Protein AF-A0A9E0LTL7-F1 (afdb_monomer_lite)

Radius of gyration: 30.0 Å; chains: 1; bounding box: 74×67×97 Å

Secondary structure (DSSP, 8-state):
------------HHHHHHGGG-HHHHHHHHHHHHHHHHHHHHHHHHHHHHHHHHHHGGGSHHHHHHHHHHHHHHHHHHHHHHHIIIII-------------SSHHHHHHHHHT-HHHHHHHHHHHHHHHHHHHHHHHHHHHHHHHHHHHHHHHHHHH-GGG----BTTB---SHHHHHHHHHHHHHHHHHHHHHHHHHHHHHHHHHHHHHS--------S----S---------PPPPPPPPP-

Foldseek 3Di:
DDDDPPPPPPPDPVVLVCLVVDQLLVLLVVCLQVLQVLLVVLQCLLCCLQVVLVVCVVVPVSVVSVLVSLVVLLVSLVVLLVSLCPSLVFDADDPDDDQPDPDPVVSSVSSVPDPLSVLSSVCSNVSNVLSVVSSVLLCCLLVQLVVLLCQLVVCVVPVPPDPDADVPDDQPDSVSSVVSNVSSVVSNSVSSVVSSVSSVVSSVSSNVSNHDDDPPPPPPPPDPDDDPPPDDPDDPDDDDDDDD

Sequence (244 aa):
MIVMNSATRQLSWTDFFTVAVRPRTYGSLLYLWLGFPLGLAYFVGLTVGISAGVPLTIIWIGLLVLLVTFLAAWGAAGLERQLAIHLLGAHVPERVTHPASDRLLPRLGALLSSAALWKGMAFLFFKFPIALATWVVSLVSLVVPLAFVLVPVAWLVNPEEIHIGIGLWQPESFLGTLPFGIAGVLGLLVALHLQNGMGWFWARLAEWMLGSGAPSAPSALGAPGGEVLEVPVQQPAGVPTPAA

pLDDT: mean 79.28, std 17.46, range [37.47, 97.56]

Structure (mmCIF, N/CA/C/O backbone):
data_AF-A0A9E0LTL7-F1
#
_entry.id   AF-A0A9E0LTL7-F1
#
loop_
_atom_site.group_PDB
_atom_site.id
_atom_site.type_symbol
_atom_site.label_atom_id
_atom_site.label_alt_id
_atom_site.label_comp_id
_atom_site.label_asym_id
_atom_site.label_entity_id
_atom_site.label_seq_id
_atom_site.pdbx_PDB_ins_code
_atom_site.Cartn_x
_atom_site.Cartn_y
_atom_site.Cartn_z
_atom_site.occupancy
_atom_site.B_iso_or_equiv
_atom_site.auth_seq_id
_atom_site.auth_comp_id
_atom_site.auth_asym_id
_atom_site.auth_atom_id
_atom_site.pdbx_PDB_model_num
ATOM 1 N N . MET A 1 1 ? 19.342 -47.483 11.621 1.00 39.19 1 MET A N 1
ATOM 2 C CA . MET A 1 1 ? 19.941 -46.969 10.372 1.00 39.19 1 MET A CA 1
ATOM 3 C C . MET A 1 1 ? 19.003 -45.882 9.853 1.00 39.19 1 MET A C 1
ATOM 5 O O . MET A 1 1 ? 17.919 -46.201 9.392 1.00 39.19 1 MET A O 1
ATOM 9 N N . ILE A 1 2 ? 19.332 -44.612 10.109 1.00 45.75 2 ILE A N 1
ATOM 10 C CA . ILE A 1 2 ? 18.486 -43.442 9.818 1.00 45.75 2 ILE A CA 1
ATOM 11 C C . ILE A 1 2 ? 18.728 -43.055 8.359 1.00 45.75 2 ILE A C 1
ATOM 13 O O . ILE A 1 2 ? 19.820 -42.600 8.026 1.00 45.75 2 ILE A O 1
ATOM 17 N N . VAL A 1 3 ? 17.742 -43.265 7.485 1.00 47.91 3 VAL A N 1
ATOM 18 C CA . VAL A 1 3 ? 17.806 -42.769 6.105 1.00 47.91 3 VAL A CA 1
ATOM 19 C C . VAL A 1 3 ? 17.241 -41.355 6.085 1.00 47.91 3 VAL A C 1
ATOM 21 O O . VAL A 1 3 ? 16.041 -41.120 6.193 1.00 47.91 3 VAL A O 1
ATOM 24 N N . MET A 1 4 ? 18.171 -40.417 5.989 1.00 45.47 4 MET A N 1
ATOM 25 C CA . MET A 1 4 ? 17.975 -38.989 5.818 1.00 45.47 4 MET A CA 1
ATOM 26 C C . MET A 1 4 ? 17.634 -38.738 4.341 1.00 45.47 4 MET A C 1
ATOM 28 O O . MET A 1 4 ? 18.510 -38.853 3.491 1.00 45.47 4 MET A O 1
ATOM 32 N N . ASN A 1 5 ? 16.373 -38.446 4.006 1.00 46.81 5 ASN A N 1
ATOM 33 C CA . ASN A 1 5 ? 16.010 -38.033 2.646 1.00 46.81 5 ASN A CA 1
ATOM 34 C C . ASN A 1 5 ? 16.026 -36.501 2.565 1.00 46.81 5 ASN A C 1
ATOM 36 O O . ASN A 1 5 ? 15.032 -35.827 2.836 1.00 46.81 5 ASN A O 1
ATOM 40 N N . SER A 1 6 ? 17.193 -35.943 2.250 1.00 48.44 6 SER A N 1
ATOM 41 C CA . SER A 1 6 ? 17.350 -34.530 1.923 1.00 48.44 6 SER A CA 1
ATOM 42 C C . SER A 1 6 ? 16.777 -34.281 0.529 1.00 48.44 6 SER A C 1
ATOM 44 O O . SER A 1 6 ? 17.458 -34.492 -0.473 1.00 48.44 6 SER A O 1
ATOM 46 N N . ALA A 1 7 ? 15.526 -33.828 0.465 1.00 46.69 7 ALA A N 1
ATOM 47 C CA . ALA A 1 7 ? 14.939 -33.302 -0.759 1.00 46.69 7 ALA A CA 1
ATOM 48 C C . ALA A 1 7 ? 15.663 -32.002 -1.149 1.00 46.69 7 ALA A C 1
ATOM 50 O O . ALA A 1 7 ? 15.306 -30.902 -0.725 1.00 46.69 7 ALA A O 1
ATOM 51 N N . THR A 1 8 ? 16.714 -32.136 -1.951 1.00 54.41 8 THR A N 1
ATOM 52 C CA . THR A 1 8 ? 17.350 -31.043 -2.680 1.00 54.41 8 THR A CA 1
ATOM 53 C C . THR A 1 8 ? 16.342 -30.497 -3.685 1.00 54.41 8 THR A C 1
ATOM 55 O O . THR A 1 8 ? 16.159 -31.020 -4.781 1.00 54.41 8 THR A O 1
ATOM 58 N N . ARG A 1 9 ? 15.633 -29.439 -3.281 1.00 52.12 9 ARG A N 1
ATOM 59 C CA . ARG A 1 9 ? 14.756 -28.644 -4.144 1.00 52.12 9 ARG A CA 1
ATOM 60 C C . ARG A 1 9 ? 15.621 -28.036 -5.251 1.00 52.12 9 ARG A C 1
ATOM 62 O O . ARG A 1 9 ? 16.293 -27.031 -5.034 1.00 52.12 9 ARG A O 1
ATOM 69 N N . GLN A 1 10 ? 15.659 -28.680 -6.412 1.00 51.69 10 GLN A N 1
ATOM 70 C CA . GLN A 1 10 ? 16.321 -28.133 -7.589 1.00 51.69 10 GLN A CA 1
ATOM 71 C C . GLN A 1 10 ? 15.543 -26.881 -8.015 1.00 51.69 10 GLN A C 1
ATOM 73 O O . GLN A 1 10 ? 14.436 -26.984 -8.535 1.00 51.69 10 GLN A O 1
ATOM 78 N N . LEU A 1 11 ? 16.088 -25.697 -7.721 1.00 54.75 11 LEU A N 1
ATOM 79 C CA . LEU A 1 11 ? 15.608 -24.412 -8.235 1.00 54.75 11 LEU A CA 1
ATOM 80 C C . LEU A 1 11 ? 15.836 -24.399 -9.751 1.00 54.75 11 LEU A C 1
ATOM 82 O O . LEU A 1 11 ? 16.905 -24.037 -10.235 1.00 54.75 11 LEU A O 1
ATOM 86 N N . SER A 1 12 ? 14.838 -24.871 -10.491 1.00 57.44 12 SER A N 1
ATOM 87 C CA . SER A 1 12 ? 14.822 -24.839 -11.949 1.00 57.44 12 SER A CA 1
ATOM 88 C C . SER A 1 12 ? 14.583 -23.403 -12.424 1.00 57.44 12 SER A C 1
ATOM 90 O O . SER A 1 12 ? 13.704 -22.716 -11.907 1.00 57.44 12 SER A O 1
ATOM 92 N N . TRP A 1 13 ? 15.307 -22.951 -13.451 1.00 50.53 13 TRP A N 1
ATOM 93 C CA . TRP A 1 13 ? 15.133 -21.637 -14.097 1.00 50.53 13 TRP A CA 1
ATOM 94 C C . TRP A 1 13 ? 13.687 -21.357 -14.547 1.00 50.53 13 TRP A C 1
ATOM 96 O O . TRP A 1 13 ? 13.274 -20.205 -14.671 1.00 50.53 13 TRP A O 1
ATOM 106 N N . THR A 1 14 ? 12.883 -22.407 -14.724 1.00 55.38 14 THR A N 1
ATOM 107 C CA . THR A 1 14 ? 11.448 -22.317 -15.011 1.00 55.38 14 THR A CA 1
ATOM 108 C C . THR A 1 14 ? 10.644 -21.700 -13.864 1.00 55.38 14 THR A C 1
ATOM 110 O O . THR A 1 14 ? 9.673 -20.990 -14.123 1.00 55.38 14 THR A O 1
ATOM 113 N N . ASP A 1 15 ? 11.047 -21.882 -12.601 1.00 57.94 15 ASP A N 1
ATOM 114 C CA . ASP 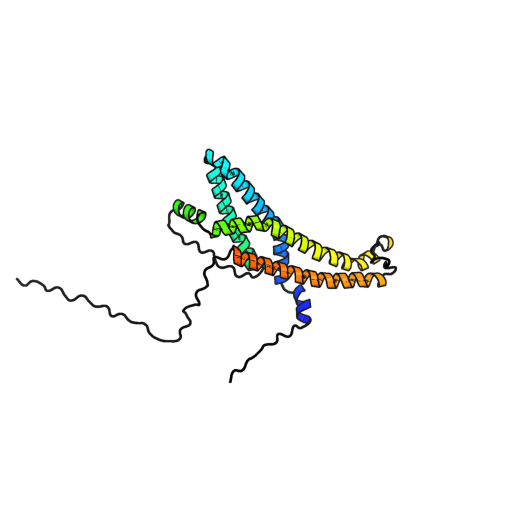A 1 15 ? 10.355 -21.284 -11.451 1.00 57.94 15 ASP A CA 1
ATOM 115 C C . ASP A 1 15 ? 10.440 -19.752 -11.459 1.00 57.94 15 ASP A C 1
ATOM 117 O O . ASP A 1 15 ? 9.494 -19.088 -11.033 1.00 57.94 15 ASP A O 1
ATOM 121 N N . PHE A 1 16 ? 11.523 -19.192 -12.009 1.00 55.00 16 PHE A N 1
ATOM 122 C CA . PHE A 1 16 ? 11.758 -17.748 -12.075 1.00 55.00 16 PHE A CA 1
ATOM 123 C C . PHE A 1 16 ? 10.788 -17.043 -13.040 1.00 55.00 16 PHE A C 1
ATOM 125 O O .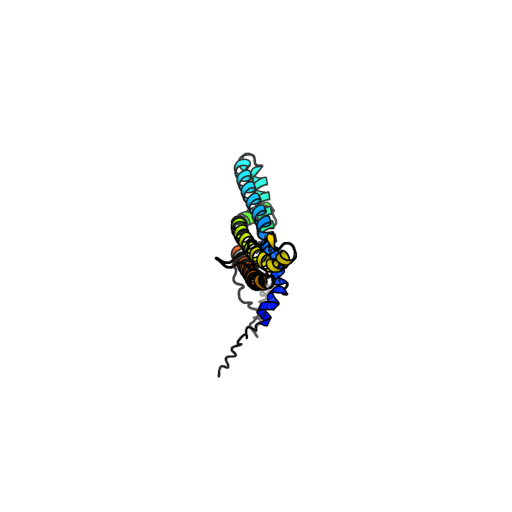 PHE A 1 16 ? 10.248 -15.986 -12.719 1.00 55.00 16 PHE A O 1
ATOM 132 N N . PHE A 1 17 ? 10.490 -17.657 -14.192 1.00 55.31 17 PHE A N 1
ATOM 133 C CA . PHE A 1 17 ? 9.514 -17.133 -15.163 1.00 55.31 17 PHE A CA 1
ATOM 134 C C . PHE A 1 17 ? 8.060 -17.431 -14.774 1.00 55.31 17 PHE A C 1
ATOM 136 O O . PHE A 1 17 ? 7.156 -16.661 -15.097 1.00 55.31 17 PHE A O 1
ATOM 143 N N . THR A 1 18 ? 7.822 -18.502 -14.010 1.00 57.66 18 THR A N 1
ATOM 144 C CA . THR A 1 18 ? 6.470 -18.870 -13.548 1.00 57.66 18 THR A CA 1
ATOM 145 C C . THR A 1 18 ? 5.904 -17.859 -12.542 1.00 57.66 18 THR A C 1
ATOM 147 O O . THR A 1 18 ? 4.695 -17.811 -12.321 1.00 57.66 18 THR A O 1
ATOM 150 N N . VAL A 1 19 ? 6.746 -17.005 -11.952 1.00 55.22 19 VAL A N 1
ATOM 151 C CA . VAL A 1 19 ? 6.318 -15.910 -11.071 1.00 55.22 19 VAL A CA 1
ATOM 152 C C . VAL A 1 19 ? 5.333 -14.960 -11.760 1.00 55.22 19 VAL A C 1
ATOM 154 O O . VAL A 1 19 ? 4.353 -14.569 -11.134 1.00 55.22 19 VAL A O 1
ATOM 157 N N . ALA A 1 20 ? 5.524 -14.646 -13.045 1.00 56.84 20 ALA A N 1
ATOM 158 C CA . ALA A 1 20 ? 4.619 -13.757 -13.779 1.00 56.84 20 ALA A CA 1
ATOM 159 C C . ALA A 1 20 ? 3.215 -14.360 -13.983 1.00 56.84 20 ALA A C 1
ATOM 161 O O . ALA A 1 20 ? 2.243 -13.629 -14.124 1.00 56.84 20 ALA A O 1
ATOM 162 N N . VAL A 1 21 ? 3.097 -15.691 -13.965 1.00 54.66 21 VAL A N 1
ATOM 163 C CA . VAL A 1 21 ? 1.844 -16.416 -14.242 1.00 54.66 21 VAL A CA 1
ATOM 164 C C . VAL A 1 21 ? 1.112 -16.806 -12.950 1.00 54.66 21 VAL A C 1
ATOM 166 O O . VAL A 1 21 ? -0.037 -17.245 -12.978 1.00 54.66 21 VAL A O 1
ATOM 169 N N . ARG A 1 22 ? 1.735 -16.637 -11.774 1.00 60.59 22 ARG A N 1
ATOM 170 C CA . ARG A 1 22 ? 1.112 -17.035 -10.506 1.00 60.59 22 ARG A CA 1
ATOM 171 C C . ARG A 1 22 ? 0.038 -16.023 -10.081 1.00 60.59 22 ARG A C 1
ATOM 173 O O . ARG A 1 22 ? 0.362 -14.857 -9.851 1.00 60.59 22 ARG A O 1
ATOM 180 N N . PRO A 1 23 ? -1.210 -16.461 -9.815 1.00 59.22 23 PRO A N 1
ATOM 181 C CA . PRO A 1 23 ? -2.280 -15.576 -9.335 1.00 59.22 23 PRO A CA 1
ATOM 182 C C . PRO A 1 23 ? -1.919 -14.850 -8.024 1.00 59.22 23 PRO A C 1
ATOM 184 O O . PRO A 1 23 ? -2.388 -13.744 -7.764 1.00 59.22 23 PRO A O 1
ATOM 187 N N . ARG A 1 24 ? -1.008 -15.421 -7.223 1.00 66.56 24 ARG A N 1
ATOM 188 C CA . ARG A 1 24 ? -0.501 -14.823 -5.976 1.00 66.56 24 ARG A CA 1
ATOM 189 C C . ARG A 1 24 ? 0.314 -13.535 -6.185 1.00 66.56 24 ARG A C 1
ATOM 191 O O . ARG A 1 24 ? 0.338 -12.683 -5.297 1.00 66.56 24 ARG A O 1
ATOM 198 N N . THR A 1 25 ? 0.955 -13.367 -7.342 1.00 72.38 25 THR A N 1
ATOM 199 C CA . THR A 1 25 ? 1.716 -12.148 -7.666 1.00 72.38 25 THR A CA 1
ATOM 200 C C . THR A 1 25 ? 0.782 -10.979 -7.953 1.00 72.38 25 THR A C 1
ATOM 202 O O . THR A 1 25 ? 0.993 -9.883 -7.437 1.00 72.38 25 THR A O 1
ATOM 205 N N . TYR A 1 26 ? -0.325 -11.235 -8.651 1.00 76.00 26 TYR A N 1
ATOM 206 C CA . TYR A 1 26 ? -1.385 -10.247 -8.856 1.00 76.00 26 TYR A CA 1
ATOM 207 C C . TYR A 1 26 ? -2.108 -9.887 -7.553 1.00 76.00 26 TYR A C 1
ATOM 209 O O . TYR A 1 26 ? -2.405 -8.717 -7.331 1.00 76.00 26 TYR A O 1
ATOM 217 N N . GLY A 1 27 ? -2.318 -10.855 -6.651 1.00 78.94 27 GLY A N 1
ATOM 218 C CA . GLY A 1 27 ? -2.857 -10.589 -5.310 1.00 78.94 27 GLY A CA 1
ATOM 219 C C . GLY A 1 27 ? -1.954 -9.675 -4.473 1.00 78.94 27 GLY A C 1
ATOM 220 O O . GLY A 1 27 ? -2.431 -8.710 -3.876 1.00 78.94 27 GLY A O 1
ATOM 221 N N . SER A 1 28 ? -0.639 -9.917 -4.496 1.00 82.94 28 SER A N 1
ATOM 222 C CA . SER A 1 28 ? 0.348 -9.081 -3.793 1.00 82.94 28 SER A CA 1
ATOM 223 C C . SER A 1 28 ? 0.402 -7.659 -4.359 1.00 82.94 28 SER A C 1
ATOM 225 O O . SER A 1 28 ? 0.389 -6.696 -3.596 1.00 82.94 28 SER A O 1
ATOM 227 N N . LEU A 1 29 ? 0.395 -7.518 -5.689 1.00 84.75 29 LEU A N 1
ATOM 228 C CA . LEU A 1 29 ? 0.309 -6.223 -6.366 1.00 84.75 29 LEU A CA 1
ATOM 229 C C . LEU A 1 29 ? -0.969 -5.475 -5.983 1.00 84.75 29 LEU A C 1
ATOM 231 O O . LEU A 1 29 ? -0.898 -4.337 -5.530 1.00 84.75 29 LEU A O 1
ATOM 235 N N . LEU A 1 30 ? -2.129 -6.121 -6.101 1.00 88.75 30 LEU A N 1
ATOM 236 C CA . LEU A 1 30 ? -3.407 -5.504 -5.760 1.00 88.75 30 LEU A CA 1
ATOM 237 C C . LEU A 1 30 ? -3.422 -5.020 -4.306 1.00 88.75 30 LEU A C 1
ATOM 239 O O . LEU A 1 30 ? -3.856 -3.903 -4.034 1.00 88.75 30 LEU A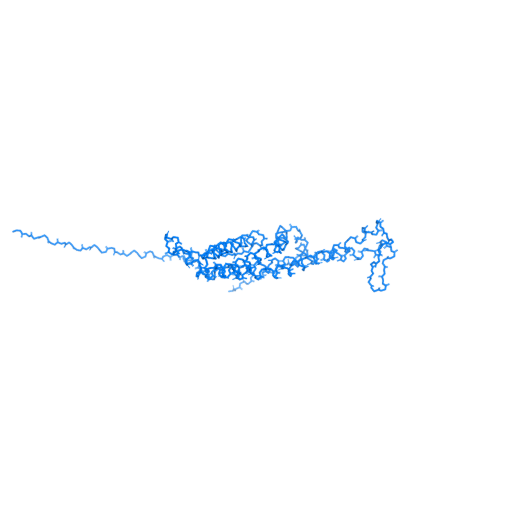 O 1
ATOM 243 N N . TYR A 1 31 ? -2.893 -5.818 -3.379 1.00 88.00 31 TYR A N 1
ATOM 244 C CA . TYR A 1 31 ? -2.802 -5.427 -1.977 1.00 88.00 31 TYR A CA 1
ATOM 245 C C . TYR A 1 31 ? -1.855 -4.244 -1.745 1.00 88.00 31 TYR A C 1
ATOM 247 O O . TYR A 1 31 ? -2.187 -3.354 -0.969 1.00 88.00 31 TYR A O 1
ATOM 255 N N . LEU A 1 32 ? -0.698 -4.195 -2.410 1.00 88.50 32 LEU A N 1
ATOM 256 C CA . LEU A 1 32 ? 0.244 -3.073 -2.299 1.00 88.50 32 LEU A CA 1
ATOM 257 C C . LEU A 1 32 ? -0.361 -1.772 -2.834 1.00 88.50 32 LEU A C 1
ATOM 259 O O . LEU A 1 32 ? -0.256 -0.724 -2.198 1.00 88.50 32 LEU A O 1
ATOM 263 N N . TRP A 1 33 ? -1.044 -1.854 -3.974 1.00 90.81 33 TRP A N 1
ATOM 264 C CA . TRP A 1 33 ? -1.686 -0.710 -4.613 1.00 90.81 33 TRP A CA 1
ATOM 265 C C . TRP A 1 33 ? -2.911 -0.213 -3.842 1.00 90.81 33 TRP A C 1
ATOM 267 O O . TRP A 1 33 ? -3.087 0.994 -3.707 1.00 90.81 33 TRP A O 1
ATOM 277 N N . LEU A 1 34 ? -3.709 -1.116 -3.262 1.00 91.56 34 LEU A N 1
ATOM 278 C CA . LEU A 1 34 ? -4.788 -0.761 -2.332 1.00 91.56 34 LEU A CA 1
ATOM 279 C C . LEU A 1 34 ? -4.269 -0.342 -0.951 1.00 91.56 34 LEU A C 1
ATOM 281 O O . LEU A 1 34 ? -4.958 0.370 -0.222 1.00 91.56 34 LEU A O 1
ATOM 285 N N . GLY A 1 35 ? -3.057 -0.755 -0.584 1.00 90.12 35 GLY A N 1
ATOM 286 C CA . GLY A 1 35 ? -2.470 -0.509 0.724 1.00 90.12 35 GLY A CA 1
ATOM 287 C C . GLY A 1 35 ? -2.348 0.976 1.040 1.00 90.12 35 GLY A C 1
ATOM 288 O O . GLY A 1 35 ? -2.658 1.370 2.163 1.00 90.12 35 GLY A O 1
ATOM 289 N N . PHE A 1 36 ? -1.940 1.795 0.065 1.00 92.19 36 PHE A N 1
ATOM 290 C CA . PHE A 1 36 ? -1.832 3.247 0.222 1.00 92.19 36 PHE A CA 1
ATOM 291 C C . PHE A 1 36 ? -3.190 3.936 0.460 1.00 92.19 36 PHE A C 1
ATOM 293 O O . PHE A 1 36 ? -3.335 4.559 1.515 1.00 92.19 36 PHE A O 1
ATOM 300 N N . PRO A 1 37 ? -4.202 3.823 -0.430 1.00 94.56 37 PRO A N 1
ATOM 301 C CA . PRO A 1 37 ? -5.490 4.479 -0.214 1.00 94.56 37 PRO A CA 1
ATOM 302 C C . PRO A 1 37 ? -6.206 3.963 1.040 1.00 94.56 37 PRO A C 1
ATOM 304 O O . PRO A 1 37 ? -6.759 4.767 1.789 1.00 94.56 37 PRO A O 1
ATOM 307 N N . LEU A 1 38 ? -6.146 2.655 1.328 1.00 92.88 38 LEU A N 1
ATOM 308 C CA . LEU A 1 38 ? -6.714 2.097 2.561 1.00 92.88 38 LEU A CA 1
ATOM 309 C C . LEU A 1 38 ? -5.971 2.593 3.802 1.00 92.88 38 LEU A C 1
ATOM 311 O O . LEU A 1 38 ? -6.597 3.064 4.746 1.00 92.88 38 LEU A O 1
ATOM 315 N N . GLY A 1 39 ? -4.636 2.541 3.791 1.00 93.56 39 GLY A N 1
ATOM 316 C CA . GLY A 1 39 ? -3.804 3.035 4.885 1.00 93.56 39 GLY A CA 1
ATOM 317 C C . GLY A 1 39 ? -4.082 4.505 5.193 1.00 93.56 39 GLY A C 1
ATOM 318 O O . GLY A 1 39 ? -4.267 4.856 6.355 1.00 93.56 39 GLY A O 1
ATOM 319 N N . LEU A 1 40 ? -4.187 5.343 4.158 1.00 95.50 40 LEU A N 1
ATOM 320 C CA . LEU A 1 40 ? -4.535 6.755 4.295 1.00 95.50 40 LEU A CA 1
ATOM 321 C C . LEU A 1 40 ? -5.932 6.935 4.903 1.00 95.50 40 LEU A C 1
ATOM 323 O O . LEU A 1 40 ? -6.080 7.689 5.863 1.00 95.50 40 LEU A O 1
ATOM 327 N N . ALA A 1 41 ? -6.940 6.224 4.389 1.00 96.44 41 ALA A N 1
ATOM 328 C CA . ALA A 1 41 ? -8.306 6.302 4.900 1.00 96.44 41 ALA A CA 1
ATOM 329 C C . ALA A 1 41 ? -8.384 5.928 6.387 1.00 96.44 41 ALA A C 1
ATOM 331 O O . ALA A 1 41 ? -9.019 6.636 7.171 1.00 96.44 41 ALA A O 1
ATOM 332 N N . TYR A 1 42 ? -7.700 4.858 6.803 1.00 95.31 42 TYR A N 1
ATOM 333 C CA . TYR A 1 42 ? -7.681 4.457 8.207 1.00 95.31 42 TYR A CA 1
ATOM 334 C C . TYR A 1 42 ? -6.933 5.448 9.085 1.00 95.31 42 TYR A C 1
ATOM 336 O O . TYR A 1 42 ? -7.417 5.783 10.161 1.00 95.31 42 TYR A O 1
ATOM 344 N N . PHE A 1 43 ? -5.768 5.923 8.641 1.00 96.69 43 PHE A N 1
ATOM 345 C CA . PHE A 1 43 ? -4.974 6.885 9.394 1.00 96.69 43 PHE A CA 1
ATOM 346 C C . PHE A 1 43 ? -5.741 8.191 9.607 1.00 96.69 43 PHE A C 1
ATOM 348 O O . PHE A 1 43 ? -5.797 8.687 10.732 1.00 96.69 43 PHE A O 1
ATOM 355 N N . VAL A 1 44 ? -6.383 8.715 8.559 1.00 97.56 44 VAL A N 1
ATOM 356 C CA . VAL A 1 44 ? -7.210 9.925 8.647 1.00 97.56 44 VAL A CA 1
ATOM 357 C C . VAL A 1 44 ? -8.416 9.677 9.543 1.00 97.56 44 VAL A C 1
ATOM 359 O O . VAL A 1 44 ? -8.632 10.443 10.476 1.00 97.56 44 VAL A O 1
ATOM 362 N N . GLY A 1 45 ? -9.169 8.597 9.321 1.00 96.44 45 GLY A N 1
ATOM 363 C CA . GLY A 1 45 ? -10.349 8.278 10.127 1.00 96.44 45 GLY A CA 1
ATOM 364 C C . GLY A 1 45 ? -10.026 8.102 11.611 1.00 96.44 45 GLY A C 1
ATOM 365 O O . GLY A 1 45 ? -10.737 8.629 12.463 1.00 96.44 45 GLY A O 1
ATOM 366 N N . LEU A 1 46 ? -8.923 7.420 11.927 1.00 96.38 46 LEU A N 1
ATOM 367 C CA . LEU A 1 46 ? -8.481 7.192 13.300 1.00 96.38 46 LEU A CA 1
ATOM 368 C C . LEU A 1 46 ? -7.995 8.488 13.954 1.00 96.38 46 LEU A C 1
ATOM 370 O O . LEU A 1 46 ? -8.424 8.815 15.057 1.00 96.38 46 LEU A O 1
ATOM 374 N N . THR A 1 47 ? -7.139 9.243 13.261 1.00 97.38 47 THR A N 1
ATOM 375 C CA . THR A 1 47 ? -6.616 10.524 13.751 1.00 97.38 47 THR A CA 1
ATOM 376 C C . THR A 1 47 ? -7.750 11.517 13.986 1.00 97.38 47 THR A C 1
ATOM 378 O O . THR A 1 47 ? -7.891 12.033 15.089 1.00 97.38 47 THR A O 1
ATOM 381 N N . VAL A 1 48 ? -8.612 11.739 12.989 1.00 97.56 48 VAL A N 1
ATOM 382 C CA . VAL A 1 48 ? -9.744 12.672 13.089 1.00 97.56 48 VAL A CA 1
ATOM 383 C C . VAL A 1 48 ? -10.742 12.212 14.147 1.00 97.56 48 VAL A C 1
ATOM 385 O O . VAL A 1 48 ? -11.152 13.014 14.982 1.00 97.56 48 VAL A O 1
ATOM 388 N N . GLY A 1 49 ? -11.111 10.929 14.151 1.00 95.94 49 GLY A N 1
ATOM 389 C CA . GLY A 1 49 ? -12.090 10.382 15.088 1.00 95.94 49 GLY A CA 1
ATOM 390 C C . GLY A 1 49 ? -11.651 10.507 16.546 1.00 95.94 49 GLY A C 1
ATOM 391 O O . GLY A 1 49 ? -12.437 10.930 17.394 1.00 95.94 49 GLY A O 1
ATOM 392 N N . ILE A 1 50 ? -10.378 10.224 16.843 1.00 95.94 50 ILE A N 1
ATOM 393 C CA . ILE A 1 50 ? -9.826 10.368 18.197 1.00 95.94 50 ILE A CA 1
ATOM 394 C C . ILE A 1 50 ? -9.657 11.848 18.559 1.00 95.94 50 ILE A C 1
ATOM 396 O O . ILE A 1 50 ? -10.117 12.269 19.622 1.00 95.94 50 ILE A O 1
ATOM 400 N N . SER A 1 51 ? -9.040 12.651 17.686 1.00 97.00 51 SER A N 1
ATOM 401 C CA . SER A 1 51 ? -8.779 14.070 17.957 1.00 97.00 51 SER A CA 1
ATOM 402 C C . SER A 1 51 ? -10.055 14.897 18.102 1.00 97.00 51 SER A C 1
ATOM 404 O O . SER A 1 51 ? -10.076 15.811 18.919 1.00 97.00 51 SER A O 1
ATOM 406 N N . ALA A 1 52 ? -11.120 14.584 17.359 1.00 96.06 52 ALA A N 1
ATOM 407 C CA . ALA A 1 52 ? -12.423 15.228 17.522 1.00 96.06 52 ALA A CA 1
ATOM 408 C C . ALA A 1 52 ? -13.212 14.634 18.700 1.00 96.06 52 ALA A C 1
ATOM 410 O O . ALA A 1 52 ? -13.827 15.368 19.474 1.00 96.06 52 ALA A O 1
ATOM 411 N N . GLY A 1 53 ? -13.188 13.308 18.863 1.00 95.50 53 GLY A N 1
ATOM 412 C CA . GLY A 1 53 ? -13.980 12.602 19.866 1.00 95.50 53 GLY A CA 1
ATOM 413 C C . GLY A 1 53 ? -13.578 12.915 21.308 1.00 95.50 53 GLY A C 1
ATOM 414 O O . GLY A 1 53 ? -14.449 13.112 22.156 1.00 95.50 53 GLY A O 1
ATOM 415 N N . VAL A 1 54 ? -12.279 13.029 21.602 1.00 96.31 54 VAL A N 1
ATOM 416 C CA . VAL A 1 54 ? -11.808 13.301 22.972 1.00 96.31 54 VAL A CA 1
ATOM 417 C C . VAL A 1 54 ? -12.321 14.657 23.498 1.00 96.31 54 VAL A C 1
ATOM 419 O O . VAL A 1 54 ? -12.999 14.653 24.527 1.00 96.31 54 VAL A O 1
ATOM 422 N N . PRO A 1 55 ? -12.128 15.802 22.810 1.00 97.25 55 PRO A N 1
ATOM 423 C CA . PRO A 1 55 ? -12.659 17.092 23.267 1.00 97.25 55 PRO A CA 1
ATOM 424 C C . PRO A 1 55 ? -14.190 17.143 23.331 1.00 97.25 55 PRO A C 1
ATOM 426 O O . PRO A 1 55 ? -14.756 17.689 24.278 1.00 97.25 55 PRO A O 1
ATOM 429 N N . LEU A 1 56 ? -14.880 16.532 22.360 1.00 96.12 56 LEU A N 1
ATOM 430 C CA . LEU A 1 56 ? -16.348 16.499 22.313 1.00 96.12 56 LEU A CA 1
ATOM 431 C C . LEU A 1 56 ? -16.965 15.656 23.442 1.00 96.12 56 LEU A C 1
ATOM 433 O O . LEU A 1 56 ? -18.184 15.669 23.623 1.00 96.12 56 LEU A O 1
ATOM 437 N N . THR A 1 57 ? -16.161 14.916 24.213 1.00 95.19 57 THR A N 1
ATOM 438 C CA . THR A 1 57 ? -16.663 14.075 25.311 1.00 95.19 57 THR A CA 1
ATOM 439 C C . THR A 1 57 ? -17.295 14.921 26.419 1.00 95.19 57 THR A C 1
ATOM 441 O O . THR A 1 57 ? -18.242 14.469 27.056 1.00 95.19 57 THR A O 1
ATOM 444 N N . ILE A 1 58 ? -16.865 16.181 26.570 1.00 95.44 58 ILE A N 1
ATOM 445 C CA . ILE A 1 58 ? -17.444 17.150 27.518 1.00 95.44 58 ILE A CA 1
ATOM 446 C C . ILE A 1 58 ? -18.959 17.307 27.310 1.00 95.44 58 ILE A C 1
ATOM 448 O O . ILE A 1 58 ? -19.707 17.441 28.274 1.00 95.44 58 ILE A O 1
ATOM 452 N N . ILE A 1 59 ? -19.421 17.251 26.057 1.00 95.81 59 ILE A N 1
ATOM 453 C CA . ILE A 1 59 ? -20.833 17.418 25.683 1.00 95.81 59 ILE A CA 1
ATOM 454 C C . ILE A 1 59 ? -21.517 16.088 25.334 1.00 95.81 59 ILE A C 1
ATOM 456 O O . ILE A 1 59 ? -22.517 16.085 24.622 1.00 95.81 59 ILE A O 1
ATOM 460 N N . TRP A 1 60 ? -20.975 14.953 25.792 1.00 93.25 60 TRP A N 1
ATOM 461 C CA . TRP A 1 60 ? -21.419 13.576 25.503 1.00 93.25 60 TRP A CA 1
ATOM 462 C C . TRP A 1 60 ? -21.330 13.126 24.035 1.00 93.25 60 TRP A C 1
ATOM 464 O O . TRP A 1 60 ? -21.109 11.943 23.780 1.00 93.25 60 TRP A O 1
ATOM 474 N N . ILE A 1 61 ? -21.412 14.040 23.063 1.00 94.31 61 ILE A N 1
ATOM 475 C CA . ILE A 1 61 ? -21.289 13.751 21.623 1.00 94.31 61 ILE A CA 1
ATOM 476 C C . ILE A 1 61 ? -19.960 13.052 21.311 1.00 94.31 61 ILE A C 1
ATOM 478 O O . ILE A 1 61 ? -19.915 12.142 20.485 1.00 94.31 61 ILE A O 1
ATOM 482 N N . GLY A 1 62 ? -18.882 13.412 22.006 1.00 93.00 62 GLY A N 1
ATOM 483 C CA . GLY A 1 62 ? -17.576 12.789 21.808 1.00 93.00 62 GLY A CA 1
ATOM 484 C C . GLY A 1 62 ? -17.546 11.304 22.134 1.00 93.00 62 GLY A C 1
ATOM 485 O O . GLY A 1 62 ? -16.861 10.557 21.443 1.00 93.00 62 GLY A O 1
ATOM 486 N N . LEU A 1 63 ? -18.354 10.842 23.096 1.00 92.44 63 LEU A N 1
ATOM 487 C CA . LEU A 1 63 ? -18.461 9.414 23.394 1.00 92.44 63 LEU A CA 1
ATOM 488 C C . LEU A 1 63 ? -19.063 8.648 22.209 1.00 92.44 63 LEU A C 1
ATOM 490 O O . LEU A 1 63 ? -18.586 7.565 21.874 1.00 92.44 63 LEU A O 1
ATOM 494 N N . LEU A 1 64 ? -20.062 9.229 21.537 1.00 93.00 64 LEU A N 1
ATOM 495 C CA . LEU A 1 64 ? -20.638 8.657 20.319 1.00 93.00 64 LEU A CA 1
ATOM 496 C C . LEU A 1 64 ? -19.610 8.636 19.177 1.00 93.00 64 LEU A C 1
ATOM 498 O O . LEU A 1 64 ? -19.452 7.610 18.519 1.00 93.00 64 LEU A O 1
ATOM 502 N N . VAL A 1 65 ? -18.873 9.734 18.976 1.00 94.81 65 VAL A N 1
ATOM 503 C CA . VAL A 1 65 ? -17.814 9.828 17.952 1.00 94.81 65 VAL A CA 1
ATOM 504 C C . VAL A 1 65 ? -16.706 8.798 18.201 1.00 94.81 65 VAL A C 1
ATOM 506 O O . VAL A 1 65 ? -16.307 8.087 17.276 1.00 94.81 65 VAL A O 1
ATOM 509 N N . LEU A 1 66 ? -16.238 8.659 19.443 1.00 93.25 66 LEU A N 1
ATOM 510 C CA . LEU A 1 66 ? -15.224 7.672 19.824 1.00 93.25 66 LEU A CA 1
ATOM 511 C C . LEU A 1 66 ? -15.732 6.242 19.636 1.00 93.25 66 LEU A C 1
ATOM 513 O O . LEU A 1 66 ? -15.011 5.411 19.088 1.00 93.25 66 LEU A O 1
ATOM 517 N N . LEU A 1 67 ? -16.978 5.957 20.026 1.00 92.19 67 LEU A N 1
ATOM 518 C CA . LEU A 1 67 ? -17.586 4.642 19.836 1.00 92.19 67 LEU A CA 1
ATOM 519 C C . LEU A 1 67 ? -17.620 4.254 18.352 1.00 92.19 67 LEU A C 1
ATOM 521 O O . LEU A 1 67 ? -17.186 3.159 17.996 1.00 92.19 67 LEU A O 1
ATOM 525 N N . VAL A 1 68 ? -18.080 5.160 17.483 1.00 93.81 68 VAL A N 1
ATOM 526 C CA . VAL A 1 68 ? -18.080 4.945 16.028 1.00 93.81 68 VAL A CA 1
ATOM 527 C C . VAL A 1 68 ? -16.656 4.741 15.512 1.00 93.81 68 VAL A C 1
ATOM 529 O O . VAL A 1 68 ? -16.419 3.818 14.737 1.00 93.81 68 VAL A O 1
ATOM 532 N N . THR A 1 69 ? -15.694 5.537 15.985 1.00 94.19 69 THR A N 1
ATOM 533 C CA . THR A 1 69 ? -14.280 5.427 15.592 1.00 94.19 69 THR A CA 1
ATOM 534 C C . THR A 1 69 ? -13.694 4.063 15.963 1.00 94.19 69 THR A C 1
ATOM 536 O O . THR A 1 69 ? -13.042 3.427 15.137 1.00 94.19 69 THR A O 1
ATOM 539 N N . PHE A 1 70 ? -13.951 3.565 17.174 1.00 92.88 70 PHE A N 1
ATOM 540 C CA . PHE A 1 70 ? -13.453 2.263 17.619 1.00 92.88 70 PHE A CA 1
ATOM 541 C C . PHE A 1 70 ? -14.128 1.093 16.900 1.00 92.88 70 PHE A C 1
ATOM 543 O O . PHE A 1 70 ? -13.447 0.134 16.536 1.00 92.88 70 PHE A O 1
ATOM 550 N N . LEU A 1 71 ? -15.436 1.172 16.637 1.00 90.19 71 LEU A N 1
ATOM 551 C CA . LEU A 1 71 ? -16.141 0.168 15.834 1.00 90.19 71 LEU A CA 1
ATOM 552 C C . LEU A 1 71 ? -15.628 0.147 14.390 1.00 90.19 71 LEU A C 1
ATOM 554 O O . LEU A 1 71 ? -15.364 -0.929 13.849 1.00 90.19 71 LEU A O 1
ATOM 558 N N . ALA A 1 72 ? -15.416 1.322 13.792 1.00 91.81 72 ALA A N 1
ATOM 559 C CA . ALA A 1 72 ? -14.822 1.453 12.468 1.00 91.81 72 ALA A CA 1
ATOM 560 C C . ALA A 1 72 ? -13.397 0.885 12.437 1.00 91.81 72 ALA A C 1
ATOM 562 O O . ALA A 1 72 ? -13.075 0.118 11.535 1.00 91.81 72 ALA A O 1
ATOM 563 N N . ALA A 1 73 ? -12.564 1.173 13.443 1.00 92.12 73 ALA A N 1
ATOM 564 C CA . ALA A 1 73 ? -11.218 0.613 13.556 1.00 92.12 73 ALA A CA 1
ATOM 565 C C . ALA A 1 73 ? -11.237 -0.916 13.718 1.00 92.12 73 ALA A C 1
ATOM 567 O O . ALA A 1 73 ? -10.453 -1.625 13.084 1.00 92.12 73 ALA A O 1
ATOM 568 N N . TRP A 1 74 ? -12.157 -1.455 14.521 1.00 88.75 74 TRP A N 1
ATOM 569 C CA . TRP A 1 74 ? -12.313 -2.900 14.678 1.00 88.75 74 TRP A CA 1
ATOM 570 C C . TRP A 1 74 ? -12.698 -3.576 13.355 1.00 88.75 74 TRP A C 1
ATOM 572 O O . TRP A 1 74 ? -12.057 -4.561 12.964 1.00 88.75 74 TRP A O 1
ATOM 582 N N . GLY A 1 75 ? -13.683 -3.011 12.648 1.00 89.19 75 GLY A N 1
ATOM 583 C CA . GLY A 1 75 ? -14.132 -3.469 11.334 1.00 89.19 75 GLY A CA 1
ATOM 584 C C . GLY A 1 75 ? -13.042 -3.358 10.267 1.00 89.19 75 GLY A C 1
ATOM 585 O O . GLY A 1 75 ? -12.763 -4.340 9.582 1.00 89.19 75 GLY A O 1
ATOM 586 N N . ALA A 1 76 ? -12.352 -2.218 10.189 1.00 91.88 76 ALA A N 1
ATOM 587 C CA . ALA A 1 76 ? -11.238 -1.982 9.271 1.00 91.88 76 ALA A CA 1
ATOM 588 C C . ALA A 1 76 ? -10.103 -2.983 9.492 1.00 91.88 76 ALA A C 1
ATOM 590 O O . ALA A 1 76 ? -9.629 -3.614 8.553 1.00 91.88 76 ALA A O 1
ATOM 591 N N . ALA A 1 77 ? -9.722 -3.231 10.744 1.00 89.25 77 ALA A N 1
ATOM 592 C CA . ALA A 1 77 ? -8.721 -4.241 11.036 1.00 89.25 77 ALA A CA 1
ATOM 593 C C . ALA A 1 77 ? -9.218 -5.655 10.639 1.00 89.25 77 ALA A C 1
ATOM 595 O O . ALA A 1 77 ? -8.416 -6.524 10.298 1.00 89.25 77 ALA A O 1
ATOM 596 N N . GLY A 1 78 ? -10.527 -5.922 10.730 1.00 87.31 78 GLY A N 1
ATOM 597 C CA . GLY A 1 78 ? -11.138 -7.174 10.277 1.00 87.31 78 GLY A CA 1
ATOM 598 C C . GLY A 1 78 ? -11.090 -7.333 8.755 1.00 87.31 78 GLY A C 1
ATOM 599 O O . GLY A 1 78 ? -10.763 -8.416 8.272 1.00 87.31 78 GLY A O 1
ATOM 600 N N . LEU A 1 79 ? -11.341 -6.251 8.017 1.00 89.38 79 LEU A N 1
ATOM 601 C CA . LEU A 1 79 ? -11.194 -6.178 6.565 1.00 89.38 79 LEU A CA 1
ATOM 602 C C . LEU A 1 79 ? -9.737 -6.402 6.144 1.00 89.38 79 LEU A C 1
ATOM 604 O O . LEU A 1 79 ? -9.478 -7.217 5.268 1.00 89.38 79 LEU A O 1
ATOM 608 N N . GLU A 1 80 ? -8.782 -5.778 6.832 1.00 90.69 80 GLU A N 1
ATOM 609 C CA . GLU A 1 80 ? -7.348 -5.989 6.598 1.00 90.69 80 GLU A CA 1
ATOM 610 C C . GLU A 1 80 ? -6.927 -7.447 6.786 1.00 90.69 80 GLU A C 1
ATOM 612 O O . GLU A 1 80 ? -6.158 -7.985 5.990 1.00 90.69 80 GLU A O 1
ATOM 617 N N . ARG A 1 81 ? -7.492 -8.128 7.788 1.00 88.50 81 ARG A N 1
ATOM 618 C CA . ARG A 1 81 ? -7.301 -9.572 7.957 1.00 88.50 81 ARG A CA 1
ATOM 619 C C . ARG A 1 81 ? -7.808 -10.349 6.739 1.00 88.50 81 ARG A C 1
ATOM 621 O O . ARG A 1 81 ? -7.100 -11.227 6.258 1.00 88.50 81 ARG A O 1
ATOM 628 N N . GLN A 1 82 ? -9.005 -10.035 6.242 1.00 86.38 82 GLN A N 1
ATOM 629 C CA . GLN A 1 82 ? -9.565 -10.715 5.068 1.00 86.38 82 GLN A CA 1
ATOM 630 C C . GLN A 1 82 ? -8.728 -10.459 3.814 1.00 86.38 82 GLN A C 1
ATOM 632 O O . GLN A 1 82 ? -8.447 -11.392 3.067 1.00 86.38 82 GLN A O 1
ATOM 637 N N . LEU A 1 83 ? -8.262 -9.224 3.610 1.00 85.88 83 LEU A N 1
ATOM 638 C CA . LEU A 1 83 ? -7.358 -8.899 2.511 1.00 85.88 83 LEU A CA 1
ATOM 639 C C . LEU A 1 83 ? -6.052 -9.694 2.612 1.00 85.88 83 LEU A C 1
ATOM 641 O O . LEU A 1 83 ? -5.628 -10.291 1.627 1.00 85.88 83 LEU A O 1
ATOM 645 N N . ALA A 1 84 ? -5.448 -9.779 3.798 1.00 86.12 84 ALA A N 1
ATOM 646 C CA . ALA A 1 84 ? -4.234 -10.565 4.007 1.00 86.12 84 ALA A CA 1
ATOM 647 C C . ALA A 1 84 ? -4.454 -12.071 3.750 1.00 86.12 84 ALA A C 1
ATOM 649 O O . ALA A 1 84 ? -3.615 -12.724 3.130 1.00 86.12 84 ALA A O 1
ATOM 650 N N . ILE A 1 85 ? -5.589 -12.636 4.167 1.00 84.81 85 ILE A N 1
ATOM 651 C CA . ILE A 1 85 ? -5.911 -14.049 3.916 1.00 84.81 85 ILE A CA 1
ATOM 652 C C . ILE A 1 85 ? -6.134 -14.291 2.416 1.00 84.81 85 ILE A C 1
ATOM 654 O O . ILE A 1 85 ? -5.486 -15.155 1.830 1.00 84.81 85 ILE A O 1
ATOM 658 N N . HIS A 1 86 ? -7.008 -13.512 1.773 1.00 82.94 86 HIS A N 1
ATOM 659 C CA . HIS A 1 86 ? -7.426 -13.764 0.392 1.00 82.94 86 HIS A CA 1
ATOM 660 C C . HIS A 1 86 ? -6.388 -13.350 -0.657 1.00 82.94 86 HIS A C 1
ATOM 662 O O . HIS A 1 86 ? -6.202 -14.072 -1.635 1.00 82.94 86 HIS A O 1
ATOM 668 N N . LEU A 1 87 ? -5.712 -12.209 -0.484 1.00 81.31 87 LEU A N 1
ATOM 669 C CA . LEU A 1 87 ? -4.783 -11.681 -1.493 1.00 81.31 87 LEU A CA 1
ATOM 670 C C . LEU A 1 87 ? -3.343 -12.162 -1.271 1.00 81.31 87 LEU A C 1
ATOM 672 O O . LEU A 1 87 ? -2.601 -12.321 -2.240 1.00 81.31 87 LEU A O 1
ATOM 676 N N . LEU A 1 88 ? -2.940 -12.404 -0.019 1.00 81.50 88 LEU A N 1
ATOM 677 C CA . LEU A 1 88 ? -1.554 -12.741 0.333 1.00 81.50 88 LEU A CA 1
ATOM 678 C C . LEU A 1 88 ? -1.398 -14.211 0.748 1.00 81.50 88 LEU A C 1
ATOM 680 O O . LEU A 1 88 ? -0.282 -14.745 0.703 1.00 81.50 88 LEU A O 1
ATOM 684 N N . GLY A 1 89 ? -2.490 -14.889 1.117 1.00 78.25 89 GLY A N 1
ATOM 685 C CA . GLY A 1 89 ? -2.457 -16.243 1.673 1.00 78.25 89 GLY A CA 1
ATOM 686 C C . GLY A 1 89 ? -1.876 -16.290 3.089 1.00 78.25 89 GLY A C 1
ATOM 687 O O . GLY A 1 89 ? -1.202 -17.262 3.431 1.00 78.25 89 GLY A O 1
ATOM 688 N N . ALA A 1 90 ? -2.045 -15.217 3.870 1.00 79.94 90 ALA A N 1
ATOM 689 C CA . ALA A 1 90 ? -1.589 -15.144 5.257 1.00 79.94 90 ALA A CA 1
ATOM 690 C C . ALA A 1 90 ? -2.460 -16.024 6.166 1.00 79.94 90 ALA A C 1
ATOM 692 O O . ALA A 1 90 ? -3.680 -16.068 6.004 1.00 79.94 90 ALA A O 1
ATOM 693 N N . HIS A 1 91 ? -1.855 -16.679 7.158 1.00 77.19 91 HIS A N 1
ATOM 694 C CA . HIS A 1 91 ? -2.595 -17.484 8.133 1.00 77.19 91 HIS A CA 1
ATOM 695 C C . HIS A 1 91 ? -2.831 -16.658 9.392 1.00 77.19 91 HIS A C 1
ATOM 697 O O . HIS A 1 91 ? -2.076 -16.749 10.356 1.00 77.19 91 HIS A O 1
ATOM 703 N N . VAL A 1 92 ? -3.869 -15.823 9.380 1.00 73.50 92 VAL A N 1
ATOM 704 C CA . VAL A 1 92 ? -4.207 -14.986 10.537 1.00 73.50 92 VAL A CA 1
ATOM 705 C C . VAL A 1 92 ? -5.267 -15.698 11.388 1.00 73.50 92 VAL A C 1
ATOM 707 O O . VAL A 1 92 ? -6.399 -15.842 10.914 1.00 73.50 92 VAL A O 1
ATOM 710 N N . PRO A 1 93 ? -4.944 -16.128 12.628 1.00 70.06 93 PRO A N 1
ATOM 711 C CA . PRO A 1 93 ? -5.912 -16.746 13.529 1.00 70.06 93 PRO A CA 1
ATOM 712 C C . PRO A 1 93 ? -7.128 -15.850 13.759 1.00 70.06 93 PRO A C 1
ATOM 714 O O . PRO A 1 93 ? -7.036 -14.618 13.735 1.00 70.06 93 PRO A O 1
ATOM 717 N N . GLU A 1 94 ? -8.282 -16.471 13.978 1.00 65.31 94 GLU A N 1
ATOM 718 C CA . GLU A 1 94 ? -9.514 -15.742 14.239 1.00 65.31 94 GLU A CA 1
ATOM 719 C C . GLU A 1 94 ? -9.409 -14.940 15.541 1.00 65.31 94 GLU A C 1
ATOM 721 O O . GLU A 1 94 ? -8.779 -15.362 16.513 1.00 65.31 94 GLU A O 1
ATOM 726 N N . ARG A 1 95 ? -10.003 -13.744 15.558 1.00 66.00 95 ARG A N 1
ATOM 727 C CA . ARG A 1 95 ? -10.004 -12.908 16.759 1.00 66.00 95 ARG A CA 1
ATOM 728 C C . ARG A 1 95 ? -10.895 -13.570 17.790 1.00 66.00 95 ARG A C 1
ATOM 730 O O . ARG A 1 95 ? -12.112 -13.559 17.639 1.00 66.00 95 ARG A O 1
ATOM 737 N N . VAL A 1 96 ? -10.301 -14.098 18.852 1.00 57.19 96 VAL A N 1
ATOM 738 C CA . VAL A 1 96 ? -11.080 -14.642 19.960 1.00 57.19 96 VAL A CA 1
ATOM 739 C C . VAL A 1 96 ? -11.701 -13.478 20.731 1.00 57.19 96 VAL A C 1
ATOM 741 O O . VAL A 1 96 ? -11.071 -12.861 21.587 1.00 57.19 96 VAL A O 1
ATOM 744 N N . THR A 1 97 ? -12.943 -13.136 20.404 1.00 56.53 97 THR A N 1
ATOM 745 C CA . THR A 1 97 ? -13.799 -12.320 21.267 1.00 56.53 97 THR A CA 1
ATOM 746 C C . THR A 1 97 ? -14.648 -13.273 22.088 1.00 56.53 97 THR A C 1
ATOM 748 O O . THR A 1 97 ? -15.665 -13.757 21.600 1.00 56.53 97 THR A O 1
ATOM 751 N N . HIS A 1 98 ? -14.242 -13.574 23.322 1.00 53.66 98 HIS A N 1
ATOM 752 C CA . HIS A 1 98 ? -15.139 -14.256 24.252 1.00 53.66 98 HIS A CA 1
ATOM 753 C C . HIS A 1 98 ? -16.284 -13.295 24.606 1.00 53.66 98 HIS A C 1
ATOM 755 O O . HIS A 1 98 ? -16.015 -12.224 25.161 1.00 53.66 98 HIS A O 1
ATOM 761 N N . PRO A 1 99 ? -17.552 -13.613 24.292 1.00 52.97 99 PRO A N 1
ATOM 762 C CA . PRO A 1 99 ? -18.660 -12.797 24.756 1.00 52.97 99 PRO A CA 1
ATOM 763 C C . PRO A 1 99 ? -18.783 -12.978 26.273 1.00 52.97 99 PRO A C 1
ATOM 765 O O . PRO A 1 99 ? -19.271 -13.993 26.753 1.00 52.97 99 PRO A O 1
ATOM 768 N N . ALA A 1 100 ? -18.318 -11.992 27.041 1.00 57.28 100 ALA A N 1
ATOM 769 C CA . ALA A 1 100 ? -18.339 -12.042 28.505 1.00 57.28 100 ALA A CA 1
ATOM 770 C C . ALA A 1 100 ? -19.746 -11.843 29.114 1.00 57.28 100 ALA A C 1
ATOM 772 O O . ALA A 1 100 ? -19.921 -12.008 30.317 1.00 57.28 100 ALA A O 1
ATOM 773 N N . SER A 1 101 ? -20.756 -11.454 28.322 1.00 60.03 101 SER A N 1
ATOM 774 C CA . SER A 1 101 ? -22.148 -11.296 28.780 1.00 60.03 101 SER A CA 1
ATOM 775 C C . SER A 1 101 ? -23.128 -11.147 27.608 1.00 60.03 101 SER A C 1
ATOM 777 O O . SER A 1 101 ? -22.701 -10.816 26.502 1.00 60.03 101 SER A O 1
ATOM 779 N N . ASP A 1 102 ? -24.435 -11.289 27.852 1.00 68.00 102 ASP A N 1
ATOM 780 C CA . ASP A 1 102 ? -25.503 -10.978 26.878 1.00 68.00 102 ASP A CA 1
ATOM 781 C C . ASP A 1 102 ? -25.894 -9.496 26.801 1.00 68.00 102 ASP A C 1
ATOM 783 O O . ASP A 1 102 ? -26.609 -9.076 25.893 1.00 68.00 102 ASP A O 1
ATOM 787 N N . ARG A 1 103 ? -25.398 -8.662 27.719 1.00 76.88 103 ARG A N 1
ATOM 788 C CA . ARG A 1 103 ? -25.744 -7.236 27.783 1.00 76.88 103 ARG A CA 1
ATOM 789 C C . ARG A 1 103 ? -24.796 -6.401 26.910 1.00 76.88 103 ARG A C 1
ATOM 791 O O . ARG A 1 103 ? -23.591 -6.635 26.881 1.00 76.88 103 ARG A O 1
ATOM 798 N N . LEU A 1 104 ? -25.328 -5.375 26.236 1.00 78.31 104 LEU A N 1
ATOM 799 C CA . LEU A 1 104 ? -24.560 -4.520 25.312 1.00 78.31 104 LEU A CA 1
ATOM 800 C C . LEU A 1 104 ? -23.459 -3.701 26.010 1.00 78.31 104 LEU A C 1
ATOM 802 O O . LEU A 1 104 ? -22.350 -3.605 25.493 1.00 78.31 104 LEU A O 1
ATOM 806 N N . LEU A 1 105 ? -23.735 -3.147 27.196 1.00 78.50 105 LEU A N 1
ATOM 807 C CA . LEU A 1 105 ? -22.777 -2.294 27.914 1.00 78.50 105 LEU A CA 1
ATOM 808 C C . LEU A 1 105 ? -21.511 -3.049 28.371 1.00 78.50 105 LEU A C 1
ATOM 810 O O . LEU A 1 105 ? -20.414 -2.592 28.046 1.00 78.50 105 LEU A O 1
ATOM 814 N N . PRO A 1 106 ? -21.598 -4.219 29.041 1.00 79.31 106 PRO A N 1
ATOM 815 C CA . PRO A 1 106 ? -20.396 -4.977 29.385 1.00 79.31 106 PRO A CA 1
ATOM 816 C C . PRO A 1 106 ? -19.657 -5.525 28.155 1.00 79.31 106 PRO A C 1
ATOM 818 O O . PRO A 1 106 ? -18.435 -5.638 28.193 1.00 79.31 106 PRO A O 1
ATOM 821 N N . ARG A 1 107 ? -20.359 -5.819 27.046 1.00 76.00 107 ARG A N 1
ATOM 822 C CA . ARG A 1 107 ? -19.716 -6.188 25.769 1.00 76.00 107 ARG A CA 1
ATOM 823 C C . ARG A 1 107 ? -18.854 -5.053 25.212 1.00 76.00 107 ARG A C 1
ATOM 825 O O . ARG A 1 107 ? -17.722 -5.305 24.808 1.00 76.00 107 ARG A O 1
ATOM 832 N N . LEU A 1 108 ? -19.358 -3.817 25.217 1.00 77.94 108 LEU A N 1
ATOM 833 C CA . LEU A 1 108 ? -18.586 -2.645 24.789 1.00 77.94 108 LEU A CA 1
ATOM 834 C C . LEU A 1 108 ? -17.379 -2.407 25.700 1.00 77.94 108 LEU A C 1
ATOM 836 O O . LEU A 1 108 ? -16.278 -2.207 25.196 1.00 77.94 108 LEU A O 1
ATOM 840 N N . GLY A 1 109 ? -17.555 -2.507 27.021 1.00 77.19 109 GLY A N 1
ATOM 841 C CA . GLY A 1 109 ? -16.444 -2.411 27.973 1.00 77.19 109 GLY A CA 1
ATOM 842 C C . GLY A 1 109 ? -15.352 -3.453 27.705 1.00 77.19 109 GLY A C 1
ATOM 843 O O . GLY A 1 109 ? -14.181 -3.105 27.582 1.00 77.19 109 GLY A O 1
ATOM 844 N N . ALA A 1 110 ? -15.736 -4.719 27.512 1.00 76.81 110 ALA A N 1
ATOM 845 C CA . ALA A 1 110 ? -14.800 -5.798 27.195 1.00 76.81 110 ALA A CA 1
ATOM 846 C C . ALA A 1 110 ? -14.068 -5.584 25.857 1.00 76.81 110 ALA A C 1
ATOM 848 O O . ALA A 1 110 ? -12.882 -5.894 25.748 1.00 76.81 110 ALA A O 1
ATOM 849 N N . LEU A 1 111 ? -14.745 -5.023 24.847 1.00 75.50 111 LEU A N 1
ATOM 850 C CA . LEU A 1 111 ? -14.135 -4.691 23.558 1.00 75.50 111 LEU A CA 1
ATOM 851 C C . LEU A 1 111 ? -13.095 -3.570 23.694 1.00 75.50 111 LEU A C 1
ATOM 853 O O . LEU A 1 111 ? -11.988 -3.706 23.169 1.00 75.50 111 LEU A O 1
ATOM 857 N N . LEU A 1 112 ? -13.425 -2.496 24.416 1.00 78.69 112 LEU A N 1
ATOM 858 C CA . LEU A 1 112 ? -12.527 -1.358 24.649 1.00 78.69 112 LEU A CA 1
ATOM 859 C C . LEU A 1 112 ? -11.291 -1.746 25.468 1.00 78.69 112 LEU A C 1
ATOM 861 O O . LEU A 1 112 ? -10.205 -1.219 25.241 1.00 78.69 112 LEU A O 1
ATOM 865 N N . SER A 1 113 ? -11.427 -2.709 26.377 1.00 80.75 113 SER A N 1
ATOM 866 C CA . SER A 1 113 ? -10.302 -3.267 27.135 1.00 80.75 113 SER A CA 1
ATOM 867 C C . SER A 1 113 ? -9.552 -4.381 26.393 1.00 80.75 113 SER A C 1
ATOM 869 O O . SER A 1 113 ? -8.551 -4.887 26.899 1.00 80.75 113 SER A O 1
ATOM 871 N N . SER A 1 114 ? -9.997 -4.788 25.199 1.00 80.88 114 SER A N 1
ATOM 872 C CA . SER A 1 114 ? -9.383 -5.906 24.482 1.00 80.88 114 SER A CA 1
ATOM 873 C C . SER A 1 114 ? -8.046 -5.512 23.847 1.00 80.88 114 SER A C 1
ATOM 875 O O . SER A 1 114 ? -7.954 -4.569 23.060 1.00 80.88 114 SER A O 1
ATOM 877 N N . ALA A 1 115 ? -6.996 -6.301 24.095 1.00 81.19 115 ALA A N 1
ATOM 878 C CA . ALA A 1 115 ? -5.697 -6.111 23.441 1.00 81.19 115 ALA A CA 1
ATOM 879 C C . ALA A 1 115 ? -5.783 -6.208 21.902 1.00 81.19 115 ALA A C 1
ATOM 881 O O . ALA A 1 115 ? -4.936 -5.666 21.194 1.00 81.19 115 ALA A O 1
ATOM 882 N N . ALA A 1 116 ? -6.801 -6.894 21.371 1.00 80.50 116 ALA A N 1
ATOM 883 C CA . ALA A 1 116 ? -7.046 -7.011 19.937 1.00 80.50 116 ALA A CA 1
ATOM 884 C C . ALA A 1 116 ? -7.461 -5.677 19.292 1.00 80.50 116 ALA A C 1
ATOM 886 O O . ALA A 1 116 ? -6.997 -5.381 18.191 1.00 80.50 116 ALA A O 1
ATOM 887 N N . LEU A 1 117 ? -8.284 -4.861 19.967 1.00 85.44 117 LEU A N 1
ATOM 888 C CA . LEU A 1 117 ? -8.671 -3.536 19.472 1.00 85.44 117 LEU A CA 1
ATOM 889 C C . LEU A 1 117 ? -7.455 -2.610 19.391 1.00 85.44 117 LEU A C 1
ATOM 891 O O . LEU A 1 117 ? -7.188 -2.041 18.335 1.00 85.44 117 LEU A O 1
ATOM 895 N N . TRP A 1 118 ? -6.679 -2.522 20.473 1.00 87.38 118 TRP A N 1
ATOM 896 C CA . TRP A 1 118 ? -5.499 -1.656 20.545 1.00 87.38 118 TRP A CA 1
ATOM 897 C C . TRP A 1 118 ? -4.416 -2.057 19.543 1.00 87.38 118 TRP A C 1
ATOM 899 O O . TRP A 1 118 ? -3.883 -1.199 18.840 1.00 87.38 118 TRP A O 1
ATOM 909 N N . LYS A 1 119 ? -4.140 -3.362 19.399 1.00 87.50 119 LYS A N 1
ATOM 910 C CA . LYS A 1 119 ? -3.228 -3.862 18.358 1.00 87.50 119 LYS A CA 1
ATOM 911 C C . LYS A 1 119 ? -3.747 -3.568 16.951 1.00 87.50 119 LYS A C 1
ATOM 913 O O . LYS A 1 119 ? -2.965 -3.165 16.094 1.00 87.50 119 LYS A O 1
ATOM 918 N N . GLY A 1 120 ? -5.054 -3.713 16.721 1.00 87.88 120 GLY A N 1
ATOM 919 C CA . GLY A 1 120 ? -5.696 -3.358 15.456 1.00 87.88 120 GLY A CA 1
ATOM 920 C C . GLY A 1 120 ? -5.556 -1.871 15.126 1.00 87.88 120 GLY A C 1
ATOM 921 O O . GLY A 1 120 ? -5.141 -1.531 14.025 1.00 87.88 120 GLY A O 1
ATOM 922 N N . MET A 1 121 ? -5.822 -0.982 16.082 1.00 90.44 121 MET A N 1
ATOM 923 C CA . MET A 1 121 ? -5.653 0.464 15.908 1.00 90.44 121 MET A CA 1
ATOM 924 C C . MET A 1 121 ? -4.195 0.847 15.649 1.00 90.44 121 MET A C 1
ATOM 926 O O . MET A 1 121 ? -3.929 1.614 14.728 1.00 90.44 121 MET A O 1
ATOM 930 N N . ALA A 1 122 ? -3.249 0.284 16.408 1.00 91.25 122 ALA A N 1
ATOM 931 C CA . ALA A 1 122 ? -1.823 0.505 16.184 1.00 91.25 122 ALA A CA 1
ATOM 932 C C . ALA A 1 122 ? -1.406 0.042 14.780 1.00 91.25 122 ALA A C 1
ATOM 934 O O . ALA A 1 122 ? -0.743 0.784 14.057 1.00 91.25 122 ALA A O 1
ATOM 935 N N . PHE A 1 123 ? -1.852 -1.146 14.357 1.00 91.44 123 PHE A N 1
ATOM 936 C CA . PHE A 1 123 ? -1.631 -1.636 12.999 1.00 91.44 123 PHE A CA 1
ATOM 937 C C . PHE A 1 123 ? -2.177 -0.662 11.951 1.00 91.44 123 PHE A C 1
ATOM 939 O O . PHE A 1 123 ? -1.444 -0.301 11.039 1.00 91.44 123 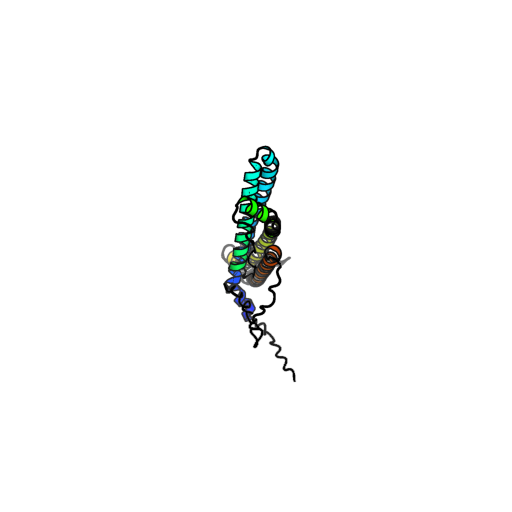PHE A O 1
ATOM 946 N N . LEU A 1 124 ? -3.422 -0.194 12.087 1.00 92.50 124 LEU A N 1
ATOM 947 C CA . LEU A 1 124 ? -4.042 0.741 11.140 1.00 92.50 124 LEU A CA 1
ATOM 948 C C . LEU A 1 124 ? -3.309 2.088 11.082 1.00 92.50 124 LEU A C 1
ATOM 950 O O . LEU A 1 124 ? -3.112 2.627 9.996 1.00 92.50 124 LEU A O 1
ATOM 954 N N . PHE A 1 125 ? -2.868 2.606 12.229 1.00 93.81 125 PHE A N 1
ATOM 955 C CA . PHE A 1 125 ? -2.117 3.856 12.314 1.00 93.81 125 PHE A CA 1
ATOM 956 C C . PHE A 1 125 ? -0.763 3.753 11.599 1.00 93.81 125 PHE A C 1
ATOM 958 O O . PHE A 1 125 ? -0.437 4.581 10.750 1.00 93.81 125 PHE A O 1
ATOM 965 N N . PHE A 1 126 ? 0.009 2.699 11.883 1.00 94.25 126 PHE A N 1
ATOM 966 C CA . PHE A 1 126 ? 1.312 2.475 11.250 1.00 94.25 126 PHE A CA 1
ATOM 967 C C . PHE A 1 126 ? 1.215 1.917 9.828 1.00 94.25 126 PHE A C 1
ATOM 969 O O . PHE A 1 126 ? 2.190 1.984 9.078 1.00 94.25 126 PHE A O 1
ATOM 976 N N . LYS A 1 127 ? 0.048 1.411 9.411 1.00 92.38 127 LYS A N 1
ATOM 977 C CA . LYS A 1 127 ? -0.166 0.929 8.045 1.00 92.38 127 LYS A CA 1
ATOM 978 C C . LYS A 1 127 ? 0.097 2.037 7.038 1.00 92.38 127 LYS A C 1
ATOM 980 O O . LYS A 1 127 ? 0.732 1.753 6.034 1.00 92.38 127 LYS A O 1
ATOM 985 N N . PHE A 1 128 ? -0.336 3.273 7.294 1.00 93.31 128 PHE A N 1
ATOM 986 C CA . PHE A 1 128 ? -0.159 4.378 6.348 1.00 93.31 128 PHE A CA 1
ATOM 987 C C . PHE A 1 128 ? 1.304 4.619 5.930 1.00 93.31 128 PHE A C 1
ATOM 989 O O . PHE A 1 128 ? 1.582 4.501 4.736 1.00 93.31 128 PHE A O 1
ATOM 996 N N . PRO A 1 129 ? 2.258 4.902 6.840 1.00 94.69 129 PRO A N 1
ATOM 997 C CA . PRO A 1 129 ? 3.641 5.162 6.437 1.00 94.69 129 PRO A CA 1
ATOM 998 C C . PRO A 1 129 ? 4.299 3.949 5.763 1.00 94.69 129 PRO A C 1
ATOM 1000 O O . PRO A 1 129 ? 5.016 4.105 4.776 1.00 94.69 129 PRO A O 1
ATOM 1003 N N . ILE A 1 130 ? 4.018 2.732 6.241 1.00 94.00 130 ILE A N 1
ATOM 1004 C CA . ILE A 1 130 ? 4.566 1.497 5.659 1.00 94.00 130 ILE A CA 1
ATOM 1005 C C . ILE A 1 130 ? 3.968 1.245 4.263 1.00 94.00 130 ILE A C 1
ATOM 1007 O O . ILE A 1 130 ? 4.675 0.859 3.330 1.00 94.00 130 ILE A O 1
ATOM 1011 N N . ALA A 1 131 ? 2.667 1.485 4.092 1.00 93.81 131 ALA A N 1
ATOM 1012 C CA . ALA A 1 131 ? 1.974 1.354 2.816 1.00 93.81 131 ALA A CA 1
ATOM 1013 C C . ALA A 1 131 ? 2.455 2.387 1.808 1.00 93.81 131 ALA A C 1
ATOM 1015 O O . ALA A 1 131 ? 2.704 2.026 0.667 1.00 93.81 131 ALA A O 1
ATOM 1016 N N . LEU A 1 132 ? 2.670 3.633 2.229 1.00 95.00 132 LEU A N 1
ATOM 1017 C CA . LEU A 1 132 ? 3.257 4.656 1.375 1.00 95.00 132 LEU A CA 1
ATOM 1018 C C . LEU A 1 132 ? 4.660 4.249 0.903 1.00 95.00 132 LEU A C 1
ATOM 1020 O O . LEU A 1 132 ? 4.930 4.281 -0.294 1.00 95.00 132 LEU A O 1
ATOM 1024 N N . ALA A 1 133 ? 5.531 3.807 1.814 1.00 95.38 133 ALA A N 1
ATOM 1025 C CA . ALA A 1 133 ? 6.882 3.376 1.457 1.00 95.38 133 ALA A CA 1
ATOM 1026 C C . ALA A 1 133 ? 6.869 2.196 0.470 1.00 95.38 133 ALA A C 1
ATOM 1028 O O . ALA A 1 133 ? 7.524 2.241 -0.571 1.00 95.38 133 ALA A O 1
ATOM 1029 N N . THR A 1 134 ? 6.085 1.155 0.762 1.00 92.88 134 THR A N 1
ATOM 1030 C CA . THR A 1 134 ? 5.979 -0.026 -0.114 1.00 92.88 134 THR A CA 1
ATOM 1031 C C . THR A 1 134 ? 5.291 0.282 -1.445 1.00 92.88 134 THR A C 1
ATOM 1033 O O . THR A 1 134 ? 5.675 -0.286 -2.463 1.00 92.88 134 THR A O 1
ATOM 1036 N N . TRP A 1 135 ? 4.348 1.227 -1.480 1.00 95.38 135 TRP A N 1
ATOM 1037 C CA . TRP A 1 135 ? 3.725 1.711 -2.711 1.00 95.38 135 TRP A CA 1
ATOM 1038 C C . TRP A 1 135 ? 4.712 2.481 -3.593 1.00 95.38 135 TRP A C 1
ATOM 1040 O O . TRP A 1 135 ? 4.794 2.205 -4.785 1.00 95.38 135 TRP A O 1
ATOM 1050 N N . VAL A 1 136 ? 5.522 3.379 -3.019 1.00 96.56 136 VAL A N 1
ATOM 1051 C CA . VAL A 1 136 ? 6.566 4.108 -3.763 1.00 96.56 136 VAL A CA 1
ATOM 1052 C C . VAL A 1 136 ? 7.594 3.137 -4.342 1.00 96.56 136 VAL A C 1
ATOM 1054 O O . VAL A 1 136 ? 7.913 3.213 -5.527 1.00 96.56 136 VAL A O 1
ATOM 1057 N N . VAL A 1 137 ? 8.074 2.182 -3.540 1.00 95.56 137 VAL A N 1
ATOM 1058 C CA . VAL A 1 137 ? 8.993 1.134 -4.015 1.00 95.56 137 VAL A CA 1
ATOM 1059 C C . VAL A 1 137 ? 8.340 0.302 -5.119 1.00 95.56 137 VAL A C 1
ATOM 1061 O O . VAL A 1 137 ? 8.977 0.017 -6.136 1.00 95.56 137 VAL A O 1
ATOM 1064 N N . SER A 1 138 ? 7.063 -0.056 -4.958 1.00 94.31 138 SER A N 1
ATOM 1065 C CA . SER A 1 138 ? 6.306 -0.794 -5.967 1.00 94.31 138 SER A CA 1
ATOM 1066 C C . SER A 1 138 ? 6.229 -0.029 -7.286 1.00 94.31 138 SER A C 1
ATOM 1068 O O . SER A 1 138 ? 6.595 -0.567 -8.329 1.00 94.31 138 SER A O 1
ATOM 1070 N N . LEU A 1 139 ? 5.848 1.247 -7.227 1.00 95.62 139 LEU A N 1
ATOM 1071 C CA . LEU A 1 139 ? 5.719 2.119 -8.384 1.00 95.62 139 LEU A CA 1
ATOM 1072 C C . LEU A 1 139 ? 7.057 2.287 -9.112 1.00 95.62 139 LEU A C 1
ATOM 1074 O O . LEU A 1 139 ? 7.137 2.022 -10.307 1.00 95.62 139 LEU A O 1
ATOM 1078 N N . VAL A 1 140 ? 8.121 2.674 -8.402 1.00 96.62 140 VAL A N 1
ATOM 1079 C CA . VAL A 1 140 ? 9.440 2.929 -9.007 1.00 96.62 140 VAL A CA 1
ATOM 1080 C C . VAL A 1 140 ? 10.018 1.660 -9.630 1.00 96.62 140 VAL A C 1
ATOM 1082 O O . VAL A 1 140 ? 10.495 1.695 -10.764 1.00 96.62 140 VAL A O 1
ATOM 1085 N N . SER A 1 141 ? 9.939 0.530 -8.921 1.00 95.31 141 SER A N 1
ATOM 1086 C CA . SER A 1 141 ? 10.470 -0.743 -9.424 1.00 95.31 141 SER A CA 1
ATOM 1087 C C . SER A 1 141 ? 9.739 -1.257 -10.663 1.00 95.31 141 SER A C 1
ATOM 1089 O O . SER A 1 141 ? 10.349 -1.977 -11.440 1.00 95.31 141 SER A O 1
ATOM 1091 N N . LEU A 1 142 ? 8.476 -0.887 -10.889 1.00 94.81 142 LEU A N 1
ATOM 1092 C CA . LEU A 1 142 ? 7.742 -1.253 -12.104 1.00 94.81 142 LEU A CA 1
ATOM 1093 C C . LEU A 1 142 ? 7.942 -0.235 -13.231 1.00 94.81 142 LEU A C 1
ATOM 1095 O O . LEU A 1 142 ? 8.180 -0.624 -14.372 1.00 94.81 142 LEU A O 1
ATOM 1099 N N . VAL A 1 143 ? 7.866 1.060 -12.919 1.00 96.56 143 VAL A N 1
ATOM 1100 C CA . VAL A 1 143 ? 7.903 2.137 -13.919 1.00 96.56 143 VAL A CA 1
ATOM 1101 C C . VAL A 1 143 ? 9.282 2.266 -14.559 1.00 96.56 143 VAL A C 1
ATOM 1103 O O . VAL A 1 143 ? 9.359 2.422 -15.775 1.00 96.56 143 VAL A O 1
ATOM 1106 N N . VAL A 1 144 ? 10.370 2.172 -13.786 1.00 95.50 144 VAL A N 1
ATOM 1107 C CA . VAL A 1 144 ? 11.728 2.349 -14.332 1.00 95.50 144 VAL A CA 1
ATOM 1108 C C . VAL A 1 144 ? 12.069 1.261 -15.360 1.00 95.50 144 VAL A C 1
ATOM 1110 O O . VAL A 1 144 ? 12.414 1.611 -16.489 1.00 95.50 144 VAL A O 1
ATOM 1113 N N . PRO A 1 145 ? 11.925 -0.044 -15.062 1.00 95.81 145 PRO A N 1
ATOM 1114 C CA . PRO A 1 145 ? 12.188 -1.077 -16.056 1.00 95.81 145 PRO A CA 1
ATOM 1115 C C . PRO A 1 145 ? 11.191 -1.047 -17.215 1.00 95.81 145 PRO A C 1
ATOM 1117 O O . PRO A 1 145 ? 11.587 -1.290 -18.350 1.00 95.81 145 PRO A O 1
ATOM 1120 N N . LEU A 1 146 ? 9.923 -0.691 -16.970 1.00 95.56 146 LEU A N 1
ATOM 1121 C CA . LEU A 1 146 ? 8.938 -0.514 -18.039 1.00 95.56 146 LEU A CA 1
ATOM 1122 C C . LEU A 1 146 ? 9.354 0.593 -19.017 1.00 95.56 146 LEU A C 1
ATOM 1124 O O . LEU A 1 146 ? 9.279 0.388 -20.224 1.00 95.56 146 LEU A O 1
ATOM 1128 N N . ALA A 1 147 ? 9.850 1.729 -18.522 1.00 93.81 147 ALA A N 1
ATOM 1129 C CA . ALA A 1 147 ? 10.372 2.796 -19.372 1.00 93.81 147 ALA A CA 1
ATOM 1130 C C . ALA A 1 147 ? 11.530 2.298 -20.251 1.00 93.81 147 ALA A C 1
ATOM 1132 O O . ALA A 1 147 ? 11.564 2.596 -21.440 1.00 93.81 147 ALA A O 1
ATOM 1133 N N . PHE A 1 148 ? 12.422 1.471 -19.696 1.00 94.31 148 PHE A N 1
ATOM 1134 C CA . PHE A 1 148 ? 13.526 0.839 -20.428 1.00 94.31 148 PHE A CA 1
ATOM 1135 C C . PHE A 1 148 ? 13.036 -0.141 -21.507 1.00 94.31 148 PHE A C 1
ATOM 1137 O O . PHE A 1 148 ? 13.550 -0.126 -22.624 1.00 94.31 148 PHE A O 1
ATOM 1144 N N . VAL A 1 149 ? 12.006 -0.945 -21.213 1.00 95.69 149 VAL A N 1
ATOM 1145 C CA . VAL A 1 149 ? 11.352 -1.826 -22.202 1.00 95.69 149 VAL A CA 1
ATOM 1146 C C . VAL A 1 149 ? 10.773 -1.028 -23.368 1.00 95.69 149 VAL A C 1
ATOM 1148 O O . VAL A 1 149 ? 10.810 -1.493 -24.505 1.00 95.69 149 VAL A O 1
ATOM 1151 N N . LEU A 1 150 ? 10.251 0.169 -23.103 1.00 94.19 150 LEU A N 1
ATOM 1152 C CA . LEU A 1 150 ? 9.621 1.013 -24.115 1.00 94.19 150 LEU A CA 1
ATOM 1153 C C . LEU A 1 150 ? 10.619 1.788 -24.983 1.00 94.19 150 LEU A C 1
ATOM 1155 O O . LEU A 1 150 ? 10.204 2.339 -25.998 1.00 94.19 150 LEU A O 1
ATOM 1159 N N . VAL A 1 151 ? 11.916 1.798 -24.661 1.00 92.81 151 VAL A N 1
ATOM 1160 C CA . VAL A 1 151 ? 12.928 2.541 -25.434 1.00 92.81 151 VAL A CA 1
ATOM 1161 C C . VAL A 1 151 ? 12.962 2.141 -26.914 1.00 92.81 151 VAL A C 1
ATOM 1163 O O . VAL A 1 151 ? 12.870 3.039 -27.752 1.00 92.81 151 VAL 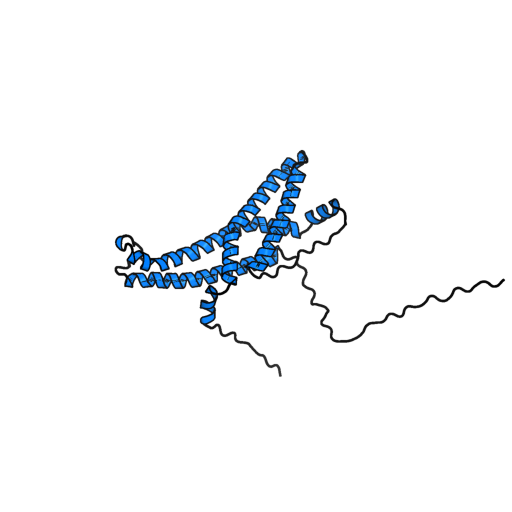A O 1
ATOM 1166 N N . PRO A 1 152 ? 13.062 0.848 -27.295 1.00 92.81 152 PRO A N 1
ATOM 1167 C CA . PRO A 1 152 ? 13.109 0.481 -28.710 1.00 92.81 152 PRO A CA 1
ATOM 1168 C C . PRO A 1 152 ? 11.815 0.843 -29.442 1.00 92.81 152 PRO A C 1
ATOM 1170 O O . PRO A 1 152 ? 11.841 1.165 -30.623 1.00 92.81 152 PRO A O 1
ATOM 1173 N N . VAL A 1 153 ? 10.680 0.820 -28.736 1.00 92.81 153 VAL A N 1
ATOM 1174 C CA . VAL A 1 153 ? 9.379 1.218 -29.289 1.00 92.81 153 VAL A CA 1
ATOM 1175 C C . VAL A 1 153 ? 9.336 2.726 -29.514 1.00 92.81 153 VAL A C 1
ATOM 1177 O O . VAL A 1 153 ? 8.952 3.164 -30.592 1.00 92.81 153 VAL A O 1
ATOM 1180 N N . ALA A 1 154 ? 9.780 3.517 -28.537 1.00 91.44 154 ALA A N 1
ATOM 1181 C CA . ALA A 1 154 ? 9.876 4.966 -28.665 1.00 91.44 154 ALA A CA 1
ATOM 1182 C C . ALA A 1 154 ? 10.788 5.363 -29.838 1.00 91.44 154 ALA A C 1
ATOM 1184 O O . ALA A 1 154 ? 10.477 6.309 -30.559 1.00 91.44 154 ALA A O 1
ATOM 1185 N N . TRP A 1 155 ? 11.864 4.601 -30.080 1.00 92.12 155 TRP A N 1
ATOM 1186 C CA . TRP A 1 155 ? 12.803 4.854 -31.178 1.00 92.12 155 TRP A CA 1
ATOM 1187 C C . TRP A 1 155 ? 12.151 4.699 -32.549 1.00 92.12 155 TRP A C 1
ATOM 1189 O O . TRP A 1 155 ? 12.489 5.421 -33.482 1.00 92.12 155 TRP A O 1
ATOM 1199 N N . LEU A 1 156 ? 11.200 3.772 -32.677 1.00 91.50 156 LEU A N 1
ATOM 1200 C CA . LEU A 1 156 ? 10.434 3.585 -33.910 1.00 91.50 156 LEU A CA 1
ATOM 1201 C C . LEU A 1 156 ? 9.435 4.719 -34.165 1.00 91.50 156 LEU A C 1
ATOM 1203 O O . LEU A 1 156 ? 9.021 4.901 -35.306 1.00 91.50 156 LEU A O 1
ATOM 1207 N N . VAL A 1 157 ? 9.031 5.447 -33.120 1.00 92.44 157 VAL A N 1
ATOM 1208 C CA . VAL A 1 157 ? 8.073 6.554 -33.223 1.00 92.44 157 VAL A CA 1
ATOM 1209 C C . VAL A 1 157 ? 8.801 7.858 -33.533 1.00 92.44 157 VAL A C 1
ATOM 1211 O O . VAL A 1 157 ? 8.523 8.457 -34.563 1.00 92.44 157 VAL A O 1
ATOM 1214 N N . ASN A 1 158 ? 9.737 8.270 -32.670 1.00 89.38 158 ASN A N 1
ATOM 1215 C CA . ASN A 1 158 ? 10.474 9.532 -32.781 1.00 89.38 158 ASN A CA 1
ATOM 1216 C C . ASN A 1 158 ? 11.924 9.346 -32.293 1.00 89.38 158 ASN A C 1
ATOM 1218 O O . ASN A 1 158 ? 12.203 9.549 -31.109 1.00 89.38 158 ASN A O 1
ATOM 1222 N N . PRO A 1 159 ? 12.871 8.973 -33.170 1.00 84.19 159 PRO A N 1
ATOM 1223 C CA . PRO A 1 159 ? 14.260 8.751 -32.767 1.00 84.19 159 PRO A CA 1
ATOM 1224 C C . PRO A 1 159 ? 14.959 10.039 -32.299 1.00 84.19 159 PRO A C 1
ATOM 1226 O O . PRO A 1 159 ? 15.808 9.977 -31.416 1.00 84.19 159 PRO A O 1
ATOM 1229 N N . GLU A 1 160 ? 14.571 11.206 -32.828 1.00 82.62 160 GLU A N 1
ATOM 1230 C CA . GLU A 1 160 ? 15.177 12.508 -32.495 1.00 82.62 160 GLU A CA 1
ATOM 1231 C C . GLU A 1 160 ? 14.903 12.971 -31.051 1.00 82.62 160 GLU A C 1
ATOM 1233 O O . GLU A 1 160 ? 15.642 13.789 -30.512 1.00 82.62 160 GLU A O 1
ATOM 1238 N N . GLU A 1 161 ? 13.867 12.442 -30.392 1.00 81.12 161 GLU A N 1
ATOM 1239 C CA . GLU A 1 161 ? 13.526 12.809 -29.009 1.00 81.12 161 GLU A CA 1
ATOM 1240 C C . GLU A 1 161 ? 14.221 11.923 -27.962 1.00 81.12 161 GLU A C 1
ATOM 1242 O O . GLU A 1 161 ? 14.194 12.224 -26.760 1.00 81.12 161 GLU A O 1
ATOM 1247 N N . ILE A 1 162 ? 14.878 10.838 -28.386 1.00 81.38 162 ILE A N 1
ATOM 1248 C CA . ILE A 1 162 ? 15.509 9.882 -27.475 1.00 81.38 162 ILE A CA 1
ATOM 1249 C C . ILE A 1 162 ? 16.896 10.366 -27.071 1.00 81.38 162 ILE A C 1
ATOM 1251 O O . ILE A 1 162 ? 17.904 10.073 -27.702 1.00 81.38 162 ILE A O 1
ATOM 1255 N N . HIS A 1 163 ? 16.942 11.041 -25.927 1.00 80.12 163 HIS A N 1
ATOM 1256 C CA . HIS A 1 163 ? 18.176 11.529 -25.305 1.00 80.12 163 HIS A CA 1
ATOM 1257 C C . HIS A 1 163 ? 18.684 10.610 -24.185 1.00 80.12 163 HIS A C 1
ATOM 1259 O O . HIS A 1 163 ? 19.367 11.054 -23.259 1.00 80.12 163 HIS A O 1
ATOM 1265 N N . ILE A 1 164 ? 18.315 9.327 -24.213 1.00 77.69 164 ILE A N 1
ATOM 1266 C CA . ILE A 1 164 ? 18.748 8.387 -23.179 1.00 77.69 164 ILE A CA 1
ATOM 1267 C C . ILE A 1 164 ? 20.183 7.932 -23.462 1.00 77.69 164 ILE A C 1
ATOM 1269 O O . ILE A 1 164 ? 20.527 7.575 -24.586 1.00 77.69 164 ILE A O 1
ATOM 1273 N N . GLY A 1 165 ? 21.025 7.908 -22.435 1.00 77.56 165 GLY A N 1
ATOM 1274 C CA . GLY A 1 165 ? 22.413 7.485 -22.564 1.00 77.56 165 GLY A CA 1
ATOM 1275 C C . GLY A 1 165 ? 22.977 6.981 -21.245 1.00 77.56 165 GLY A C 1
ATOM 1276 O O . GLY A 1 165 ? 22.461 7.293 -20.171 1.00 77.56 165 GLY A O 1
ATOM 1277 N N . ILE A 1 166 ? 24.041 6.188 -21.331 1.00 76.44 166 ILE A N 1
ATOM 1278 C CA . ILE A 1 166 ? 24.802 5.712 -20.173 1.00 76.44 166 ILE A CA 1
ATOM 1279 C C . ILE A 1 166 ? 26.185 6.360 -20.249 1.00 76.44 166 ILE A C 1
ATOM 1281 O O . ILE A 1 166 ? 27.056 5.923 -21.002 1.00 76.44 166 ILE A O 1
ATOM 1285 N N . GLY A 1 167 ? 26.383 7.436 -19.485 1.00 81.56 167 GLY A N 1
ATOM 1286 C CA . GLY A 1 167 ? 27.612 8.228 -19.548 1.00 81.56 167 GLY A CA 1
ATOM 1287 C C . GLY A 1 167 ? 27.789 8.879 -20.923 1.00 81.56 167 GLY A C 1
ATOM 1288 O O . GLY A 1 167 ? 26.983 9.718 -21.309 1.00 81.56 167 GLY A O 1
ATOM 1289 N N . LEU A 1 168 ? 28.844 8.488 -21.645 1.00 73.94 168 LEU A N 1
ATOM 1290 C CA . LEU A 1 168 ? 29.167 9.003 -22.985 1.00 73.94 168 LEU A CA 1
ATOM 1291 C C . LEU A 1 168 ? 28.524 8.202 -24.128 1.00 73.94 168 LEU A C 1
ATOM 1293 O O . LEU A 1 168 ? 28.680 8.575 -25.285 1.00 73.94 168 LEU A O 1
ATOM 1297 N N . TRP A 1 169 ? 27.842 7.093 -23.831 1.00 79.88 169 TRP A N 1
ATOM 1298 C CA . TRP A 1 169 ? 27.238 6.247 -24.855 1.00 79.88 169 TRP A CA 1
ATOM 1299 C C . TRP A 1 169 ? 25.751 6.560 -25.025 1.00 79.88 169 TRP A C 1
ATOM 1301 O O . TRP A 1 169 ? 24.983 6.496 -24.061 1.00 79.88 169 TRP A O 1
ATOM 1311 N N . GLN A 1 170 ? 25.356 6.855 -26.263 1.00 83.94 170 GLN A N 1
ATOM 1312 C CA . GLN A 1 170 ? 23.970 7.011 -26.691 1.00 83.94 170 GLN A CA 1
ATOM 1313 C C . GLN A 1 170 ? 23.688 6.041 -27.845 1.00 83.94 170 GLN A C 1
ATOM 1315 O O . GLN A 1 170 ? 24.579 5.770 -28.655 1.00 83.94 170 GLN A O 1
ATOM 1320 N N . PRO A 1 171 ? 22.477 5.475 -27.925 1.00 85.12 171 PRO A N 1
ATOM 1321 C CA . PRO A 1 171 ? 22.112 4.630 -29.046 1.00 85.12 171 PRO A CA 1
ATOM 1322 C C . PRO A 1 171 ? 22.004 5.475 -30.321 1.00 85.12 171 PRO A C 1
ATOM 1324 O O . PRO A 1 171 ? 21.142 6.332 -30.430 1.00 85.12 171 PRO A O 1
ATOM 1327 N N . GLU A 1 172 ? 22.869 5.210 -31.300 1.00 86.06 172 GLU A N 1
ATOM 1328 C CA . GLU A 1 172 ? 22.838 5.866 -32.624 1.00 86.06 172 GLU A CA 1
ATOM 1329 C C . GLU A 1 172 ? 21.975 5.102 -33.644 1.00 86.06 172 GLU A C 1
ATOM 1331 O O . GLU A 1 172 ? 21.782 5.522 -34.782 1.00 86.06 172 GLU A O 1
ATOM 1336 N N . SER A 1 173 ? 21.472 3.930 -33.258 1.00 90.00 173 SER A N 1
ATOM 1337 C CA . SER A 1 173 ? 20.675 3.057 -34.113 1.00 90.00 173 SER A CA 1
ATOM 1338 C C . SER A 1 173 ? 19.649 2.283 -33.297 1.00 90.00 173 SER A C 1
ATOM 1340 O O . SER A 1 173 ? 19.810 2.091 -32.090 1.00 90.00 173 SER A O 1
ATOM 1342 N N . PHE A 1 174 ? 18.639 1.740 -33.980 1.00 90.12 174 PHE A N 1
ATOM 1343 C CA . PHE A 1 174 ? 17.642 0.869 -33.358 1.00 90.12 174 PHE A CA 1
ATOM 1344 C C . PHE A 1 174 ? 18.285 -0.309 -32.610 1.00 90.12 174 PHE A C 1
ATOM 1346 O O . PHE A 1 174 ? 17.922 -0.587 -31.470 1.00 90.12 174 PHE A O 1
ATOM 1353 N N . LEU A 1 175 ? 19.295 -0.965 -33.195 1.00 92.00 175 LEU A N 1
ATOM 1354 C CA . LEU A 1 175 ? 20.020 -2.059 -32.534 1.00 92.00 175 LEU A CA 1
ATOM 1355 C C . LEU A 1 175 ? 20.714 -1.593 -31.245 1.00 92.00 175 LEU A C 1
ATOM 1357 O O . LEU A 1 175 ? 20.749 -2.338 -30.267 1.00 92.00 175 LEU A O 1
ATOM 1361 N N . GLY A 1 176 ? 21.191 -0.346 -31.216 1.00 90.06 176 GLY A N 1
ATOM 1362 C CA . GLY A 1 176 ? 21.741 0.291 -30.021 1.00 90.06 176 GLY A CA 1
ATOM 1363 C C . GLY A 1 176 ? 20.723 0.466 -28.890 1.00 90.06 176 GLY A C 1
ATOM 1364 O O . GLY A 1 176 ? 21.121 0.547 -27.736 1.00 90.06 176 GLY A O 1
ATOM 1365 N N . THR A 1 177 ? 19.417 0.467 -29.174 1.00 91.88 177 THR A N 1
ATOM 1366 C CA . THR A 1 177 ? 18.370 0.576 -28.140 1.00 91.88 177 THR A CA 1
ATOM 1367 C C . THR A 1 177 ? 18.021 -0.755 -27.471 1.00 91.88 177 THR A C 1
ATOM 1369 O O . THR A 1 177 ? 17.512 -0.772 -26.348 1.00 91.88 177 THR A O 1
ATOM 1372 N N . LEU A 1 178 ? 18.323 -1.889 -28.117 1.00 93.12 178 LEU A N 1
ATOM 1373 C CA . LEU A 1 178 ? 17.968 -3.222 -27.618 1.00 93.12 178 LEU A CA 1
ATOM 1374 C C . LEU A 1 178 ? 18.545 -3.555 -26.232 1.00 93.12 178 LEU A C 1
ATOM 1376 O O . LEU A 1 178 ? 17.811 -4.147 -25.439 1.00 93.12 178 LEU A O 1
ATOM 1380 N N . PRO A 1 179 ? 19.788 -3.166 -25.874 1.00 93.00 179 PRO A N 1
ATOM 1381 C CA . PRO A 1 179 ? 20.302 -3.352 -24.520 1.00 93.00 179 PRO A CA 1
ATOM 1382 C C . PRO A 1 179 ? 19.415 -2.723 -23.439 1.00 93.00 179 PRO A C 1
ATOM 1384 O O . PRO A 1 179 ? 19.225 -3.339 -22.392 1.00 93.00 179 PRO A O 1
ATOM 1387 N N . PHE A 1 180 ? 18.817 -1.551 -23.694 1.00 92.50 180 PHE A N 1
ATOM 1388 C CA . PHE A 1 180 ? 17.868 -0.930 -22.764 1.00 92.50 180 PHE A CA 1
ATOM 1389 C C . PHE A 1 180 ? 16.598 -1.768 -22.636 1.00 92.50 180 PHE A C 1
ATOM 1391 O O . PHE A 1 180 ? 16.169 -2.044 -21.520 1.00 92.50 180 PHE A O 1
ATOM 1398 N N . GLY A 1 181 ? 16.049 -2.249 -23.756 1.00 93.75 181 GLY A N 1
ATOM 1399 C CA . GLY A 1 181 ? 14.883 -3.133 -23.749 1.00 93.75 181 GLY A CA 1
ATOM 1400 C C . GLY A 1 181 ? 15.127 -4.417 -22.950 1.00 93.75 181 GLY A C 1
ATOM 1401 O O . GLY A 1 181 ? 14.334 -4.771 -22.079 1.00 93.75 181 GLY A O 1
ATOM 1402 N N . ILE A 1 182 ? 16.265 -5.077 -23.186 1.00 94.94 182 ILE A N 1
ATOM 1403 C CA . ILE A 1 182 ? 16.679 -6.290 -22.464 1.00 94.94 182 ILE A CA 1
ATOM 1404 C C . ILE A 1 182 ? 16.854 -5.994 -20.970 1.00 94.94 182 ILE A C 1
ATOM 1406 O O . ILE A 1 182 ? 16.317 -6.723 -20.134 1.00 94.94 182 ILE A O 1
ATOM 1410 N N . ALA A 1 183 ? 17.556 -4.912 -20.621 1.00 94.69 183 ALA A N 1
ATOM 1411 C CA . ALA A 1 183 ? 17.727 -4.487 -19.235 1.00 94.69 183 ALA A CA 1
ATOM 1412 C C . ALA A 1 183 ? 16.381 -4.183 -18.559 1.00 94.69 183 ALA A C 1
ATOM 1414 O O . ALA A 1 183 ? 16.180 -4.556 -17.405 1.00 94.69 183 ALA A O 1
ATOM 1415 N N . GLY A 1 184 ? 15.437 -3.579 -19.283 1.00 95.25 184 GLY A N 1
ATOM 1416 C CA . GLY A 1 184 ? 14.074 -3.344 -18.821 1.00 95.25 184 GLY A CA 1
ATOM 1417 C C . GLY A 1 184 ? 13.317 -4.642 -18.539 1.00 95.25 184 GLY A C 1
ATOM 1418 O O . GLY A 1 184 ? 12.713 -4.778 -17.479 1.00 95.25 184 GLY A O 1
ATOM 1419 N N . VAL A 1 185 ? 13.396 -5.638 -19.427 1.00 95.31 185 VAL A N 1
ATOM 1420 C CA . VAL A 1 185 ? 12.757 -6.950 -19.211 1.00 95.31 185 VAL A CA 1
ATOM 1421 C C . VAL A 1 185 ? 13.343 -7.646 -17.981 1.00 95.31 185 VAL A C 1
ATOM 1423 O O . VAL A 1 185 ? 12.597 -8.122 -17.125 1.00 95.31 185 VAL A O 1
ATOM 1426 N N . LEU A 1 186 ? 14.672 -7.667 -17.849 1.00 95.44 186 LEU A N 1
ATOM 1427 C CA . LEU A 1 186 ? 15.341 -8.228 -16.672 1.00 95.44 186 LEU A CA 1
ATOM 1428 C C . LEU A 1 186 ? 14.958 -7.467 -15.395 1.00 95.44 186 LEU A C 1
ATOM 1430 O O . LEU A 1 186 ? 14.650 -8.082 -14.374 1.00 95.44 186 LEU A O 1
ATOM 1434 N N . GLY A 1 187 ? 14.911 -6.137 -15.465 1.00 94.31 187 GLY A N 1
ATOM 1435 C CA . GLY A 1 187 ? 14.480 -5.276 -14.371 1.00 94.31 187 GLY A CA 1
ATOM 1436 C C . GLY A 1 187 ? 13.034 -5.540 -13.950 1.00 94.31 187 GLY A C 1
ATOM 1437 O O . GLY A 1 187 ? 12.767 -5.610 -12.754 1.00 94.31 187 GLY A O 1
ATOM 1438 N N . LEU A 1 188 ? 12.114 -5.775 -14.893 1.00 93.50 188 LEU A N 1
ATOM 1439 C CA . LEU A 1 188 ? 10.729 -6.153 -14.590 1.00 93.50 188 LEU A CA 1
ATOM 1440 C C . LEU A 1 188 ? 10.657 -7.496 -13.859 1.00 93.50 188 LEU A C 1
ATOM 1442 O O . LEU A 1 188 ? 9.902 -7.626 -12.897 1.00 93.50 188 LEU A O 1
ATOM 1446 N N . LEU A 1 189 ? 11.459 -8.489 -14.254 1.00 92.06 189 LEU A N 1
ATOM 1447 C CA . LEU A 1 189 ? 11.504 -9.771 -13.543 1.00 92.06 189 LEU A CA 1
ATOM 1448 C C . LEU A 1 189 ? 11.973 -9.593 -12.095 1.00 92.06 189 LEU A C 1
ATOM 1450 O O . LEU A 1 189 ? 11.358 -10.142 -11.176 1.00 92.06 189 LEU A O 1
ATOM 1454 N N . VAL A 1 190 ? 13.017 -8.789 -11.878 1.00 92.44 190 VAL A N 1
ATOM 1455 C CA . VAL A 1 190 ? 13.495 -8.435 -10.533 1.00 92.44 190 VAL A CA 1
ATOM 1456 C C . VAL A 1 190 ? 12.413 -7.683 -9.755 1.00 92.44 190 VAL A C 1
ATOM 1458 O O . VAL A 1 190 ? 12.151 -8.006 -8.595 1.00 92.44 190 VAL A O 1
ATOM 1461 N N . ALA A 1 191 ? 11.726 -6.737 -10.395 1.00 91.56 191 ALA A N 1
ATOM 1462 C CA . ALA A 1 191 ? 10.641 -5.980 -9.789 1.00 91.56 191 ALA A CA 1
ATOM 1463 C C . ALA A 1 191 ? 9.502 -6.890 -9.326 1.00 91.56 191 ALA A C 1
ATOM 1465 O O . ALA A 1 191 ? 9.042 -6.748 -8.199 1.00 91.56 191 ALA A O 1
ATOM 1466 N N . LEU A 1 192 ? 9.084 -7.871 -10.132 1.00 90.06 192 LEU A N 1
ATOM 1467 C CA . LEU A 1 192 ? 8.050 -8.838 -9.747 1.00 90.06 192 LEU A CA 1
ATOM 1468 C C . LEU A 1 192 ? 8.457 -9.675 -8.525 1.00 90.06 192 LEU A C 1
ATOM 1470 O O . LEU A 1 192 ? 7.634 -9.924 -7.642 1.00 90.06 192 LEU A O 1
ATOM 1474 N N . HIS A 1 193 ? 9.727 -10.073 -8.428 1.00 88.94 193 HIS A N 1
ATOM 1475 C CA . HIS A 1 193 ? 10.242 -10.757 -7.238 1.00 88.94 193 HIS A CA 1
ATOM 1476 C C . HIS A 1 193 ? 10.199 -9.846 -6.008 1.00 88.94 193 HIS A C 1
ATOM 1478 O O . HIS A 1 193 ? 9.772 -10.282 -4.937 1.00 88.94 193 HIS A O 1
ATOM 1484 N N . LEU A 1 194 ? 10.555 -8.571 -6.177 1.00 91.00 194 LEU A N 1
ATOM 1485 C CA . LEU A 1 194 ? 10.441 -7.562 -5.130 1.00 91.00 194 LEU A CA 1
ATOM 1486 C C . LEU A 1 194 ? 8.983 -7.377 -4.674 1.00 91.00 194 LEU A C 1
ATOM 1488 O O . LEU A 1 194 ? 8.735 -7.350 -3.470 1.00 91.00 194 LEU A O 1
ATOM 1492 N N . GLN A 1 195 ? 8.009 -7.341 -5.595 1.00 89.81 195 GLN A N 1
ATOM 1493 C CA . GLN A 1 195 ? 6.580 -7.260 -5.246 1.00 89.81 195 GLN A CA 1
ATOM 1494 C C . GLN A 1 195 ? 6.134 -8.438 -4.382 1.00 89.81 195 GLN A C 1
ATOM 1496 O O . GLN A 1 195 ? 5.460 -8.251 -3.370 1.00 89.81 195 GLN A O 1
ATOM 1501 N N . ASN A 1 196 ? 6.535 -9.655 -4.753 1.00 88.50 196 ASN A N 1
ATOM 1502 C CA . ASN A 1 196 ? 6.219 -10.849 -3.973 1.00 88.50 196 ASN A CA 1
ATOM 1503 C C . ASN A 1 196 ? 6.890 -10.825 -2.593 1.00 88.50 196 ASN A C 1
ATOM 1505 O O . ASN A 1 196 ? 6.272 -11.227 -1.608 1.00 88.50 196 ASN A O 1
ATOM 1509 N N . GLY A 1 197 ? 8.128 -10.327 -2.504 1.00 88.38 197 GLY A N 1
ATOM 1510 C CA . GLY A 1 197 ? 8.829 -10.134 -1.234 1.00 88.38 197 GLY A CA 1
ATOM 1511 C C . GLY A 1 197 ? 8.108 -9.144 -0.315 1.00 88.38 197 GLY A C 1
ATOM 1512 O O . GLY A 1 197 ? 7.902 -9.429 0.864 1.00 88.38 197 GLY A O 1
ATOM 1513 N N . MET A 1 198 ? 7.641 -8.018 -0.860 1.00 89.75 198 MET A N 1
ATOM 1514 C CA . MET A 1 198 ? 6.831 -7.051 -0.112 1.00 89.75 198 MET A CA 1
ATOM 1515 C C . MET A 1 198 ? 5.477 -7.639 0.304 1.00 89.75 198 MET A C 1
ATOM 1517 O O . MET A 1 198 ? 5.043 -7.426 1.435 1.00 89.75 198 MET A O 1
ATOM 1521 N N . GLY A 1 199 ? 4.832 -8.425 -0.563 1.00 87.62 199 GLY A N 1
ATOM 1522 C CA . GLY A 1 199 ? 3.630 -9.184 -0.217 1.00 87.62 199 GLY A CA 1
ATOM 1523 C C . GLY A 1 199 ? 3.875 -10.124 0.965 1.00 87.62 199 GLY A C 1
ATOM 1524 O O . GLY A 1 199 ? 3.123 -10.112 1.933 1.00 87.62 199 GLY A O 1
ATOM 1525 N N . TRP A 1 200 ? 4.976 -10.876 0.960 1.00 88.06 200 TRP A N 1
ATOM 1526 C CA . TRP A 1 200 ? 5.351 -11.728 2.092 1.00 88.06 200 TRP A CA 1
ATOM 1527 C C . TRP A 1 200 ? 5.575 -10.930 3.386 1.00 88.06 200 TRP A C 1
ATOM 1529 O O . TRP A 1 200 ? 5.080 -11.321 4.444 1.00 88.06 200 TRP A O 1
ATOM 1539 N N . PHE A 1 201 ? 6.260 -9.787 3.306 1.00 90.56 201 PHE A N 1
ATOM 1540 C CA . PHE A 1 201 ? 6.459 -8.895 4.451 1.00 90.56 201 PHE A CA 1
ATOM 1541 C C . PHE A 1 201 ? 5.121 -8.436 5.052 1.00 90.56 201 PHE A C 1
ATOM 1543 O O . PHE A 1 201 ? 4.918 -8.523 6.265 1.00 90.56 201 PHE A O 1
ATOM 1550 N N . TRP A 1 202 ? 4.177 -8.020 4.207 1.00 87.94 202 TRP A N 1
ATOM 1551 C CA . TRP A 1 202 ? 2.843 -7.608 4.638 1.00 87.94 202 TRP A CA 1
ATOM 1552 C C . TRP A 1 202 ? 2.029 -8.745 5.255 1.00 87.94 202 TRP A C 1
ATOM 1554 O O . TRP A 1 202 ? 1.345 -8.522 6.256 1.00 87.94 202 TRP A O 1
ATOM 1564 N N . ALA A 1 203 ? 2.135 -9.960 4.713 1.00 86.62 203 ALA A N 1
ATOM 1565 C CA . ALA A 1 203 ? 1.510 -11.144 5.296 1.00 86.62 203 ALA A CA 1
ATOM 1566 C C . ALA A 1 203 ? 2.035 -11.382 6.716 1.00 86.62 203 ALA A C 1
ATOM 1568 O O . ALA A 1 203 ? 1.252 -11.571 7.646 1.00 86.62 203 ALA A O 1
ATOM 1569 N N . ARG A 1 204 ? 3.357 -11.287 6.905 1.00 88.12 204 ARG A N 1
ATOM 1570 C CA . ARG A 1 204 ? 3.989 -11.497 8.208 1.00 88.12 204 ARG A CA 1
ATOM 1571 C C . ARG A 1 204 ? 3.596 -10.434 9.227 1.00 88.12 204 ARG A C 1
ATOM 1573 O O . ARG A 1 204 ? 3.306 -10.764 10.376 1.00 88.12 204 ARG A O 1
ATOM 1580 N N . LEU A 1 205 ? 3.547 -9.172 8.803 1.00 87.50 205 LEU A N 1
ATOM 1581 C CA . LEU A 1 205 ? 3.104 -8.070 9.650 1.00 87.50 205 LEU A CA 1
ATOM 1582 C C . LEU A 1 205 ? 1.652 -8.273 10.107 1.00 87.50 205 LEU A C 1
ATOM 1584 O O . LEU A 1 205 ? 1.347 -8.082 11.284 1.00 87.50 205 LEU A O 1
ATOM 1588 N N . ALA A 1 206 ? 0.770 -8.703 9.198 1.00 86.12 206 ALA A N 1
ATOM 1589 C CA . ALA A 1 206 ? -0.619 -9.010 9.519 1.00 86.12 206 ALA A CA 1
ATOM 1590 C C . ALA A 1 206 ? -0.732 -10.184 10.505 1.00 86.12 206 ALA A C 1
ATOM 1592 O O . ALA A 1 206 ? -1.460 -10.080 11.488 1.00 86.12 206 ALA A O 1
ATOM 1593 N N . GLU A 1 207 ? 0.022 -11.267 10.310 1.00 86.31 207 GLU A N 1
ATOM 1594 C CA . GLU A 1 207 ? 0.049 -12.403 11.243 1.00 86.31 207 GLU A CA 1
ATOM 1595 C C . GLU A 1 207 ? 0.502 -11.996 12.651 1.00 86.31 207 GLU A C 1
ATOM 1597 O O . GLU A 1 207 ? -0.101 -12.415 13.636 1.00 86.31 207 GLU A O 1
ATOM 1602 N N . TRP A 1 208 ? 1.540 -11.162 12.760 1.00 83.88 208 TRP A N 1
ATOM 1603 C CA . TRP A 1 208 ? 2.086 -10.722 14.049 1.00 83.88 208 TRP A CA 1
ATOM 1604 C C . TRP A 1 208 ? 1.172 -9.758 14.793 1.00 83.88 208 TRP A C 1
ATOM 1606 O O . TRP A 1 208 ? 0.973 -9.887 16.000 1.00 83.88 208 TRP A O 1
ATOM 1616 N N . MET A 1 209 ? 0.629 -8.777 14.077 1.00 80.00 209 MET A N 1
ATOM 1617 C CA . MET A 1 209 ? -0.130 -7.689 14.689 1.00 80.00 209 MET A CA 1
ATOM 1618 C C . MET A 1 209 ? -1.600 -8.054 14.888 1.00 80.00 209 MET A C 1
ATOM 1620 O O . MET A 1 209 ? -2.207 -7.657 15.885 1.00 80.00 209 MET A O 1
ATOM 1624 N N . LEU A 1 210 ? -2.179 -8.810 13.950 1.00 77.19 210 LEU A N 1
ATOM 1625 C CA . LEU A 1 210 ? -3.601 -9.159 13.951 1.00 77.19 210 LEU A CA 1
ATOM 1626 C C . LEU A 1 210 ? -3.867 -10.571 14.483 1.00 77.19 210 LEU A C 1
ATOM 1628 O O . LEU A 1 210 ? -5.003 -10.850 14.865 1.00 77.19 210 LEU A O 1
ATOM 1632 N N . GLY A 1 211 ? -2.849 -11.434 14.560 1.00 71.69 211 GLY A N 1
ATOM 1633 C CA . GLY A 1 211 ? -2.937 -12.713 15.253 1.00 71.69 211 GLY A CA 1
ATOM 1634 C C . GLY A 1 211 ? -2.975 -12.525 16.771 1.00 71.69 211 GLY A C 1
ATOM 1635 O O . GLY A 1 211 ? -2.140 -11.848 17.379 1.00 71.69 211 GLY A O 1
ATOM 1636 N N . SER A 1 212 ? -3.960 -13.127 17.431 1.00 59.75 212 SER A N 1
ATOM 1637 C CA . SER A 1 212 ? -3.902 -13.334 18.876 1.00 59.75 212 SER A CA 1
ATOM 1638 C C . SER A 1 212 ? -2.947 -14.490 19.156 1.00 59.75 212 SER A C 1
ATOM 1640 O O . SER A 1 212 ? -3.203 -15.609 18.723 1.00 59.75 212 SER A O 1
ATOM 1642 N N . GLY A 1 213 ? -1.846 -14.219 19.860 1.00 51.25 213 GLY A N 1
ATOM 1643 C CA . GLY A 1 213 ? -0.916 -15.240 20.331 1.00 51.25 213 GLY A CA 1
ATOM 1644 C C . GLY A 1 213 ? -1.588 -16.170 21.336 1.00 51.25 213 GLY A C 1
ATOM 1645 O O . GLY A 1 213 ? -1.494 -15.960 22.536 1.00 51.25 213 GLY A O 1
ATOM 1646 N N . ALA A 1 214 ? -2.263 -17.194 20.841 1.00 41.69 214 ALA A N 1
ATOM 1647 C CA . ALA A 1 214 ? -2.288 -18.478 21.503 1.00 41.69 214 ALA A CA 1
ATOM 1648 C C . ALA A 1 214 ? -1.458 -19.394 20.601 1.00 41.69 214 ALA A C 1
ATOM 1650 O O . ALA A 1 214 ? -1.765 -19.492 19.408 1.00 41.69 214 ALA A O 1
ATOM 1651 N N . PRO A 1 215 ? -0.396 -20.041 21.109 1.00 42.06 215 PRO A N 1
ATOM 1652 C CA . PRO A 1 215 ? 0.100 -21.240 20.461 1.00 42.06 215 PRO A CA 1
ATOM 1653 C C . PRO A 1 215 ? -1.125 -22.114 20.215 1.00 42.06 215 PRO A C 1
ATOM 1655 O O . PRO A 1 215 ? -1.899 -22.352 21.144 1.00 42.06 215 PRO A O 1
ATOM 1658 N N . SER A 1 216 ? -1.339 -22.554 18.979 1.00 40.75 216 SER A N 1
ATOM 1659 C CA . SER A 1 216 ? -2.156 -23.734 18.751 1.00 40.75 216 SER A CA 1
ATOM 1660 C C . SER A 1 216 ? -1.548 -24.812 19.639 1.00 40.75 216 SER A C 1
ATOM 1662 O O . SER A 1 216 ? -0.476 -25.332 19.317 1.00 40.75 216 SER A O 1
ATOM 1664 N N . ALA A 1 217 ? -2.154 -25.056 20.806 1.00 37.47 217 ALA A N 1
ATOM 1665 C CA . ALA A 1 217 ? -1.820 -26.211 21.610 1.00 37.47 217 ALA A CA 1
ATOM 1666 C C . ALA A 1 217 ? -1.874 -27.385 20.628 1.00 37.47 217 ALA A C 1
ATOM 1668 O O . ALA A 1 217 ? -2.870 -27.487 19.900 1.00 37.47 217 ALA A O 1
ATOM 1669 N N . PRO A 1 218 ? -0.788 -28.166 20.490 1.00 44.12 218 PRO A N 1
ATOM 1670 C CA . PRO A 1 218 ? -0.770 -29.275 19.556 1.00 44.12 218 PRO A CA 1
ATOM 1671 C C . PRO A 1 218 ? -2.027 -30.084 19.824 1.00 44.12 218 PRO A C 1
ATOM 1673 O O . PRO A 1 218 ? -2.289 -30.424 20.979 1.00 44.12 218 PRO A O 1
ATOM 1676 N N . SER A 1 219 ? -2.837 -30.279 18.781 1.00 43.03 219 SER A N 1
ATOM 1677 C CA . SER A 1 219 ? -4.077 -31.033 18.850 1.00 43.03 219 SER A CA 1
ATOM 1678 C C . SER A 1 219 ? -3.823 -32.277 19.688 1.00 43.03 219 SER A C 1
ATOM 1680 O O . SER A 1 219 ? -3.139 -33.196 19.241 1.00 43.03 219 SER A O 1
ATOM 1682 N N . ALA A 1 220 ? -4.369 -32.317 20.903 1.00 44.06 220 ALA A N 1
ATOM 1683 C CA . ALA A 1 220 ? -4.400 -33.509 21.743 1.00 44.06 220 ALA A CA 1
ATOM 1684 C C . ALA A 1 220 ? -5.415 -34.523 21.168 1.00 44.06 220 ALA A C 1
ATOM 1686 O O . ALA A 1 220 ? -6.214 -35.114 21.879 1.00 44.06 220 ALA A O 1
ATOM 1687 N N . LEU A 1 221 ? -5.400 -34.681 19.843 1.00 47.81 221 LEU A N 1
ATOM 1688 C CA . LEU A 1 221 ? -6.184 -35.600 19.024 1.00 47.81 221 LEU A CA 1
ATOM 1689 C C . LEU A 1 221 ? -5.231 -36.427 18.149 1.00 47.81 221 LEU A C 1
ATOM 1691 O O . LEU A 1 221 ? -5.484 -36.688 16.978 1.00 47.81 221 LEU A O 1
ATOM 1695 N N . GLY A 1 222 ? -4.099 -36.807 18.741 1.00 40.53 222 GLY A N 1
ATOM 1696 C CA . GLY A 1 222 ? -3.093 -37.685 18.155 1.00 40.53 222 GLY A CA 1
ATOM 1697 C C . GLY A 1 222 ? -2.536 -38.687 19.164 1.00 40.53 222 GLY A C 1
ATOM 1698 O O . GLY A 1 222 ? -1.387 -39.089 19.031 1.00 40.53 222 GLY A O 1
ATOM 1699 N N . ALA A 1 223 ? -3.309 -39.062 20.189 1.00 40.66 223 ALA A N 1
ATOM 1700 C CA . ALA A 1 223 ? -2.998 -40.228 21.010 1.00 40.66 223 ALA A CA 1
ATOM 1701 C C . ALA A 1 223 ? -3.699 -41.452 20.393 1.00 40.66 223 ALA A C 1
ATOM 1703 O O . ALA A 1 223 ? -4.932 -41.500 20.382 1.00 40.66 223 ALA A O 1
ATOM 1704 N N . PRO A 1 224 ? -2.961 -42.426 19.835 1.00 51.78 224 PRO A N 1
ATOM 1705 C CA . PRO A 1 224 ? -3.552 -43.681 19.416 1.00 51.78 224 PRO A CA 1
ATOM 1706 C C . PRO A 1 224 ? -3.726 -44.587 20.646 1.00 51.78 224 PRO A C 1
ATOM 1708 O O . PRO A 1 224 ? -2.753 -45.134 21.150 1.00 51.78 224 PRO A O 1
ATOM 1711 N N . GLY A 1 225 ? -4.976 -44.770 21.085 1.00 48.44 225 GLY A N 1
ATOM 1712 C CA . GLY A 1 225 ? -5.416 -45.931 21.876 1.00 48.44 225 GLY A CA 1
ATOM 1713 C C . GLY A 1 225 ? -5.499 -45.777 23.406 1.00 48.44 225 GLY A C 1
ATOM 1714 O O . GLY A 1 225 ? -4.520 -45.396 24.031 1.00 48.44 225 GLY A O 1
ATOM 1715 N N . GLY A 1 226 ? -6.662 -46.183 23.958 1.00 49.03 226 GLY A N 1
ATOM 1716 C CA . GLY A 1 226 ? -6.945 -46.554 25.367 1.00 49.03 226 GLY A CA 1
ATOM 1717 C C . GLY A 1 226 ? -6.880 -45.395 26.371 1.00 49.03 226 GLY A C 1
ATOM 1718 O O . GLY A 1 226 ? -5.919 -44.653 26.389 1.00 49.03 226 GLY A O 1
ATOM 1719 N N . GLU A 1 227 ? -7.831 -45.091 27.244 1.00 47.44 227 GLU A N 1
ATOM 1720 C CA . GLU A 1 227 ? -8.885 -45.832 27.929 1.00 47.44 227 GLU A CA 1
ATOM 1721 C C . GLU A 1 227 ? -9.913 -44.768 28.346 1.00 47.44 227 GLU A C 1
ATOM 1723 O O . GLU A 1 227 ? -9.554 -43.736 28.920 1.00 47.44 227 GLU A O 1
ATOM 1728 N N . VAL A 1 228 ? -11.195 -44.991 28.065 1.00 50.25 228 VAL A N 1
ATOM 1729 C CA . VAL A 1 228 ? -12.256 -44.225 28.724 1.00 50.25 228 VAL A CA 1
ATOM 1730 C C . VAL A 1 228 ? -12.311 -44.757 30.152 1.00 50.25 228 VAL A C 1
ATOM 1732 O O . VAL A 1 228 ? -12.799 -45.861 30.372 1.00 50.25 228 VAL A O 1
ATOM 1735 N N . LEU A 1 229 ? -11.766 -44.010 31.115 1.00 47.16 229 LEU A N 1
ATOM 1736 C CA . LEU A 1 229 ? -11.981 -44.285 32.534 1.00 47.16 229 LEU A CA 1
ATOM 1737 C C . LEU A 1 229 ? -13.461 -44.038 32.840 1.00 47.16 229 LEU A C 1
ATOM 1739 O O . LEU A 1 229 ? -13.892 -42.917 33.106 1.00 47.16 229 LEU A O 1
ATOM 1743 N N . GLU A 1 230 ? -14.243 -45.105 32.735 1.00 47.28 230 GLU A N 1
ATOM 1744 C CA . GLU A 1 230 ? -15.629 -45.178 33.165 1.00 47.28 230 GLU A CA 1
ATOM 1745 C C . GLU A 1 230 ? -15.645 -45.041 34.695 1.00 47.28 230 GLU A C 1
ATOM 1747 O O . GLU A 1 230 ? -15.292 -45.956 35.436 1.00 47.28 230 GLU A O 1
ATOM 1752 N N . VAL A 1 231 ? -15.963 -43.841 35.182 1.00 56.69 231 VAL A N 1
ATOM 1753 C CA . VAL A 1 231 ? -16.113 -43.572 36.616 1.00 56.69 231 VAL A CA 1
ATOM 1754 C C . VAL A 1 231 ? -17.403 -44.257 37.085 1.00 56.69 231 VAL A C 1
ATOM 1756 O O . VAL A 1 231 ? -18.476 -43.879 36.607 1.00 56.69 231 VAL A O 1
ATOM 1759 N N . PRO A 1 232 ? -17.361 -45.237 38.010 1.00 48.41 232 PRO A N 1
ATOM 1760 C CA . PRO A 1 232 ? -18.572 -45.900 38.472 1.00 48.41 232 PRO A CA 1
ATOM 1761 C C . PRO A 1 232 ? -19.432 -44.907 39.255 1.00 48.41 232 PRO A C 1
ATOM 1763 O O . PRO A 1 232 ? -19.007 -44.354 40.271 1.00 48.41 232 PRO A O 1
ATOM 1766 N N . VAL A 1 233 ? -20.662 -44.693 38.792 1.00 55.44 233 VAL A N 1
ATOM 1767 C CA . VAL A 1 233 ? -21.693 -43.969 39.539 1.00 55.44 233 VAL A CA 1
ATOM 1768 C C . VAL A 1 233 ? -22.032 -44.793 40.782 1.00 55.44 233 VAL A C 1
ATOM 1770 O O . VAL A 1 233 ? -22.708 -45.816 40.690 1.00 55.44 233 VAL A O 1
ATOM 1773 N N . GLN A 1 234 ? -21.561 -44.369 41.957 1.00 54.59 234 GLN A N 1
ATOM 1774 C CA . GLN A 1 234 ? -22.059 -44.916 43.217 1.00 54.59 234 GLN A CA 1
ATOM 1775 C C . GLN A 1 234 ? -23.510 -44.461 43.425 1.00 54.59 234 GLN A C 1
ATOM 1777 O O . GLN A 1 234 ? -23.785 -43.274 43.601 1.00 54.59 234 GLN A O 1
ATOM 1782 N N . GLN A 1 235 ? -24.442 -45.416 43.397 1.00 59.19 235 GLN A N 1
ATOM 1783 C CA . GLN A 1 235 ? -25.816 -45.219 43.859 1.00 59.19 235 GLN A CA 1
ATOM 1784 C C . GLN A 1 235 ? -25.820 -44.904 45.365 1.00 59.19 235 GLN A C 1
ATOM 1786 O O . GLN A 1 235 ? -25.148 -45.605 46.126 1.00 59.19 235 GLN A O 1
ATOM 1791 N N . PRO A 1 236 ? -26.584 -43.901 45.833 1.00 52.19 236 PRO A N 1
ATOM 1792 C CA . PRO A 1 236 ? -26.738 -43.667 47.260 1.00 52.19 236 PRO A CA 1
ATOM 1793 C C . PRO A 1 236 ? -27.545 -44.812 47.886 1.00 52.19 236 PRO A C 1
ATOM 1795 O O . PRO A 1 236 ? -28.620 -45.174 47.403 1.00 52.19 236 PRO A O 1
ATOM 1798 N N . ALA A 1 237 ? -26.999 -45.391 48.957 1.00 56.19 237 ALA A N 1
ATOM 1799 C CA . ALA A 1 237 ? -27.625 -46.449 49.739 1.00 56.19 237 ALA A CA 1
ATOM 1800 C C . ALA A 1 237 ? -29.008 -46.017 50.262 1.00 56.19 237 ALA A C 1
ATOM 1802 O O . ALA A 1 237 ? -29.201 -44.879 50.692 1.00 56.19 237 ALA A O 1
ATOM 1803 N N . GLY A 1 238 ? -29.965 -46.945 50.194 1.00 53.69 238 GLY A N 1
ATOM 1804 C CA . GLY A 1 238 ? -31.374 -46.727 50.507 1.00 53.69 238 GLY A CA 1
ATOM 1805 C C . GLY A 1 238 ? -31.638 -46.200 51.919 1.00 53.69 238 GLY A C 1
ATOM 1806 O O . GLY A 1 238 ? -31.004 -46.595 52.895 1.00 53.69 238 GLY A O 1
ATOM 1807 N N . VAL A 1 239 ? -32.632 -45.318 52.004 1.00 67.12 239 VAL A N 1
ATOM 1808 C CA . VAL A 1 239 ? -33.214 -44.809 53.248 1.00 67.12 239 VAL A CA 1
ATOM 1809 C C . VAL A 1 239 ? -34.081 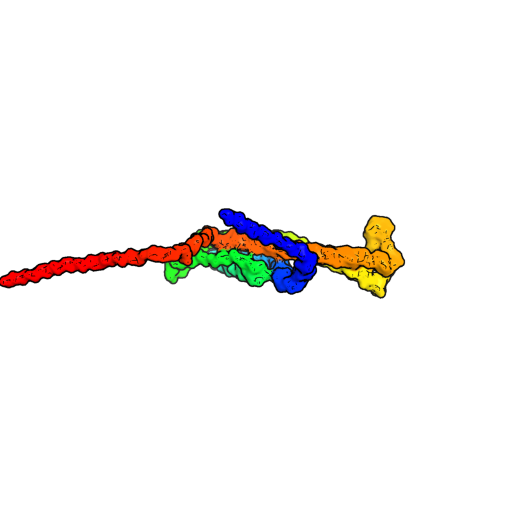-45.912 53.875 1.00 67.12 239 VAL A C 1
ATOM 1811 O O . VAL A 1 239 ? -34.994 -46.393 53.201 1.00 67.12 239 VAL A O 1
ATOM 1814 N N . PRO A 1 240 ? -33.858 -46.326 55.135 1.00 61.94 240 PRO A N 1
ATOM 1815 C CA . PRO A 1 240 ? -34.753 -47.264 55.801 1.00 61.94 240 PRO A CA 1
ATOM 1816 C C . PRO A 1 240 ? -36.072 -46.580 56.192 1.00 61.94 240 PRO A C 1
ATOM 1818 O O . PRO A 1 240 ? -36.092 -45.513 56.806 1.00 61.94 240 PRO A O 1
ATOM 1821 N N . THR A 1 241 ? -37.183 -47.212 55.821 1.00 67.19 241 THR A N 1
ATOM 1822 C CA . THR A 1 241 ? -38.553 -46.845 56.205 1.00 67.19 241 THR A CA 1
ATOM 1823 C C . THR A 1 241 ? -38.785 -47.150 57.693 1.00 67.19 241 THR A C 1
ATOM 1825 O O . THR A 1 241 ? -38.393 -48.231 58.137 1.00 67.19 241 THR A O 1
ATOM 1828 N N . PRO A 1 242 ? -39.429 -46.268 58.481 1.00 57.78 242 PRO A N 1
ATOM 1829 C CA . PRO A 1 242 ? -39.768 -46.583 59.864 1.00 57.78 242 PRO A CA 1
ATOM 1830 C C . PRO A 1 242 ? -41.007 -47.490 59.904 1.00 57.78 242 PRO A C 1
ATOM 1832 O O . PRO A 1 242 ? -42.037 -47.177 59.306 1.00 57.78 242 PRO A O 1
ATOM 1835 N N . ALA A 1 243 ? -40.888 -48.627 60.591 1.00 56.78 243 ALA A N 1
ATOM 1836 C CA . ALA A 1 243 ? -42.012 -49.498 60.918 1.00 56.78 243 ALA A CA 1
ATOM 1837 C C . ALA A 1 243 ? -42.843 -48.890 62.062 1.00 56.78 243 ALA A C 1
ATOM 1839 O O . ALA A 1 243 ? -42.281 -48.293 62.984 1.00 56.78 243 ALA A O 1
ATOM 1840 N N . ALA A 1 244 ? -44.164 -49.036 61.950 1.00 56.16 244 ALA A N 1
ATOM 1841 C CA . ALA A 1 244 ? -45.150 -48.756 62.993 1.00 56.16 244 ALA A CA 1
ATOM 1842 C C . ALA A 1 244 ? -45.148 -49.837 64.083 1.00 56.16 244 ALA A C 1
ATOM 1844 O O . ALA A 1 244 ? -44.792 -50.994 63.755 1.00 56.16 244 ALA A O 1
#